Protein AF-A0A7L0SDV9-F1 (afdb_monomer)

Mean predicted aligned error: 21.7 Å

InterPro domains:
  IPR028133 Dynamitin [PF04912] (7-138)
  IPR028133 Dynamitin [PTHR15346] (2-138)

Foldseek 3Di:
DDDDPPDDDDPVRVVVVVVVV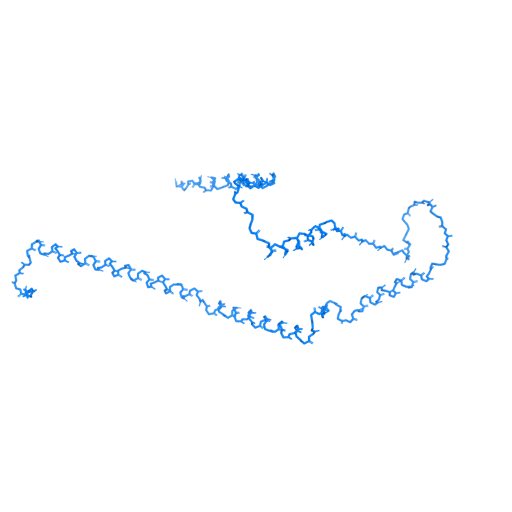VVVVVVVVVVVVVVVVVVVVVVVVPVVVVVVVVVVVVVVVVVVVVCVVCPPPDDQDPVCNPCVVVVVVVVLVVVLVVVDDDDDDDDDDDDDPPVRDDDDDDDDDPVVVVVVVVVVVVVVVPPDDDDDDDDDDDDDPDDDDPVVVVVVVVVVVVVVVVVPPPPDD

Sequence (185 aa):
LGEGVGAKETPQQRYQRLQHEVQELVREVEQIQSTVKEAAAAEELTPMALARQVEGLKQQLVSSHLEKLLGPAAAVDFADPEGALAKRLLQQLEVAKCSKGGPGKSPPKGPAPAADAVTFELYWRPEQEHFAQSAKVSAGGRGAAPAPPRGSRCLTPPSPPPQVAELEKRLAQLEATVRFEPESQ

Secondary structure (DSSP, 8-state):
----TTSPPPHHHHHHHHHHHHHHHHHHHHHHHHHHHHHHHHHSS-HHHHHHHHHHHHHHHHHHHHHHHH-TT----SS-TT-HHHHHHHHHHHHHHHT---------------TT---------HHHHHHHHHHHHHHHTTTS-PPPPP-----PPPPPPHHHHHHHHHHHHHHHHHTT-----

Solvent-accessible surface area (backbone atoms only — not comparable to full-atom values): 12023 Å² total; per-residue (Å²): 142,84,88,67,94,82,62,85,74,50,74,69,58,48,50,55,52,49,52,50,52,52,52,49,50,51,52,50,51,53,51,51,52,50,51,50,53,53,49,52,59,57,56,71,64,34,71,67,58,54,51,51,52,52,52,51,53,50,52,52,52,51,52,54,51,48,40,71,74,60,36,98,79,61,82,81,49,86,90,47,80,81,45,55,65,62,53,49,52,54,50,52,52,51,54,64,54,71,73,66,84,82,90,80,84,87,87,86,90,82,94,68,88,64,92,83,69,88,82,85,85,83,91,80,63,67,68,64,51,52,47,50,52,53,49,53,53,61,58,67,64,73,79,76,77,84,85,79,80,95,73,94,72,90,77,74,80,81,79,72,58,76,70,54,56,54,48,52,53,51,50,54,51,49,54,54,51,68,72,62,65,74,90,71,126

Radius of gyration: 38.19 Å; Cα contacts (8 Å, |Δi|>4): 11; chains: 1; bounding box: 82×57×98 Å

Structure (mmCIF, N/CA/C/O backbone):
data_AF-A0A7L0SDV9-F1
#
_entry.id   AF-A0A7L0SDV9-F1
#
loop_
_atom_site.group_PDB
_atom_site.id
_atom_site.type_symbol
_atom_site.label_atom_id
_atom_site.label_alt_id
_atom_site.label_comp_id
_atom_site.label_asym_id
_atom_site.label_entity_id
_atom_site.label_seq_id
_atom_site.pdbx_PDB_ins_code
_atom_site.Cartn_x
_atom_site.Cartn_y
_atom_site.Cartn_z
_atom_site.occupancy
_atom_site.B_iso_or_equiv
_atom_site.auth_seq_id
_atom_site.auth_comp_id
_atom_site.auth_asym_id
_atom_site.auth_atom_id
_atom_site.pdbx_PDB_model_num
ATOM 1 N N . LEU A 1 1 ? -29.061 -17.353 52.361 1.00 42.66 1 LEU A N 1
ATOM 2 C CA . LEU A 1 1 ? -29.089 -15.995 52.949 1.00 42.66 1 LEU A CA 1
ATOM 3 C C . LEU A 1 1 ? -29.523 -15.037 51.850 1.00 42.66 1 LEU A C 1
ATOM 5 O O . LEU A 1 1 ? -28.734 -14.827 50.943 1.00 42.66 1 LEU A O 1
ATOM 9 N N . GLY A 1 2 ? -30.757 -14.520 51.907 1.00 50.56 2 GLY A N 1
ATOM 10 C CA . GLY A 1 2 ? -31.130 -13.318 51.149 1.00 50.56 2 GLY A CA 1
ATOM 11 C C . GLY A 1 2 ? -32.198 -13.405 50.052 1.00 50.56 2 GLY A C 1
ATOM 12 O O . GLY A 1 2 ? -32.212 -12.509 49.225 1.00 50.56 2 GLY A O 1
ATOM 13 N N . GLU A 1 3 ? -33.109 -14.383 50.035 1.00 53.75 3 GLU A N 1
ATOM 14 C CA . GLU A 1 3 ? -34.372 -14.243 49.282 1.00 53.75 3 GLU A CA 1
ATOM 15 C C . GLU A 1 3 ? -35.486 -13.836 50.249 1.00 53.75 3 GLU A C 1
ATOM 17 O O . GLU A 1 3 ? -35.929 -14.619 51.087 1.00 53.75 3 GLU A O 1
ATOM 22 N N . GLY A 1 4 ? -35.884 -12.566 50.174 1.00 50.22 4 GLY A N 1
ATOM 23 C CA . GLY A 1 4 ? -36.916 -11.952 51.006 1.00 50.22 4 GLY A CA 1
ATOM 24 C C . GLY A 1 4 ? -38.030 -11.354 50.156 1.00 50.22 4 GLY A C 1
ATOM 25 O O . GLY A 1 4 ? -38.246 -10.146 50.181 1.00 50.22 4 GLY A O 1
ATOM 26 N N . VAL A 1 5 ? -38.745 -12.192 49.404 1.00 53.66 5 VAL A N 1
ATOM 27 C CA . VAL A 1 5 ? -40.024 -11.832 48.774 1.00 53.66 5 VAL A CA 1
ATOM 28 C C . VAL A 1 5 ? -41.070 -11.710 49.892 1.00 53.66 5 VAL A C 1
ATOM 30 O O . VAL A 1 5 ? -41.699 -12.693 50.267 1.00 53.66 5 VAL A O 1
ATOM 33 N N . GLY A 1 6 ? -41.219 -10.525 50.498 1.00 56.38 6 GLY A N 1
ATOM 34 C CA . GLY A 1 6 ? -42.317 -10.287 51.451 1.00 56.38 6 GLY A CA 1
ATOM 35 C C . GLY A 1 6 ? -42.192 -9.103 52.413 1.00 56.38 6 GLY A C 1
ATOM 36 O O . GLY A 1 6 ? -43.213 -8.618 52.893 1.00 56.38 6 GLY A O 1
ATOM 37 N N . ALA A 1 7 ? -40.992 -8.581 52.677 1.00 67.12 7 ALA A N 1
ATOM 38 C CA . ALA A 1 7 ? -40.814 -7.376 53.493 1.00 67.12 7 ALA A CA 1
ATOM 39 C C . ALA A 1 7 ? -40.434 -6.200 52.587 1.00 67.12 7 ALA A C 1
ATOM 41 O O . ALA A 1 7 ? -39.492 -6.313 51.805 1.00 67.12 7 ALA A O 1
ATOM 42 N N . LYS A 1 8 ? -41.157 -5.072 52.670 1.00 78.94 8 LYS A N 1
ATOM 43 C CA . LYS A 1 8 ? -40.742 -3.829 51.997 1.00 78.94 8 LYS A CA 1
ATOM 44 C C . LYS A 1 8 ? -39.289 -3.542 52.388 1.00 78.94 8 LYS A C 1
ATOM 46 O O . LYS A 1 8 ? -39.000 -3.454 53.580 1.00 78.94 8 LYS A O 1
ATOM 51 N N . GLU A 1 9 ? -38.405 -3.429 51.393 1.00 82.81 9 GLU A N 1
ATOM 52 C CA . GLU A 1 9 ? -36.986 -3.125 51.609 1.00 82.81 9 GLU A CA 1
ATOM 53 C C . GLU A 1 9 ? -36.838 -1.944 52.572 1.00 82.81 9 GLU A C 1
ATOM 55 O O . GLU A 1 9 ? -37.507 -0.914 52.423 1.00 82.81 9 GLU A O 1
ATOM 60 N N . THR A 1 10 ? -35.937 -2.074 53.547 1.00 92.94 10 THR A N 1
ATOM 61 C CA . THR A 1 10 ? -35.553 -0.921 54.363 1.00 92.94 10 THR A CA 1
ATOM 62 C C . THR A 1 10 ? -34.860 0.124 53.474 1.00 92.94 10 THR A C 1
ATOM 64 O O . THR A 1 10 ? -34.206 -0.247 52.493 1.00 92.94 10 THR A O 1
ATOM 67 N N . PRO A 1 11 ? -34.944 1.429 53.795 1.00 93.62 11 PRO A N 1
ATOM 68 C CA . PRO A 1 11 ? -34.289 2.470 52.999 1.00 93.62 11 PRO A CA 1
ATOM 69 C C . PRO A 1 11 ? -32.784 2.229 52.795 1.00 93.62 11 PRO A C 1
ATOM 71 O O . PRO A 1 11 ? -32.266 2.449 51.703 1.00 93.62 11 PRO A O 1
ATOM 74 N N . GLN A 1 12 ? -32.101 1.705 53.818 1.00 94.19 12 GLN A N 1
ATOM 75 C CA . GLN A 1 12 ? -30.672 1.385 53.768 1.00 94.19 12 GLN A CA 1
ATOM 76 C C . GLN A 1 12 ? -30.361 0.230 52.808 1.00 94.19 12 GLN A C 1
ATOM 78 O O . GLN A 1 12 ? -29.394 0.285 52.052 1.00 94.19 12 GLN A O 1
ATOM 83 N N . GLN A 1 13 ? -31.191 -0.812 52.817 1.00 96.00 13 GLN A N 1
ATOM 84 C CA . GLN A 1 13 ? -31.018 -1.978 51.953 1.00 96.00 13 GLN A CA 1
ATOM 85 C C . GLN A 1 13 ? -31.286 -1.623 50.485 1.00 96.00 13 GLN A C 1
ATOM 87 O O . GLN A 1 13 ? -30.529 -2.019 49.601 1.00 96.00 13 GLN A O 1
ATOM 92 N N . ARG A 1 14 ? -32.289 -0.770 50.238 1.00 95.50 14 ARG A N 1
ATOM 93 C CA . ARG A 1 14 ? -32.568 -0.211 48.911 1.00 95.50 14 ARG A CA 1
ATOM 94 C C . AR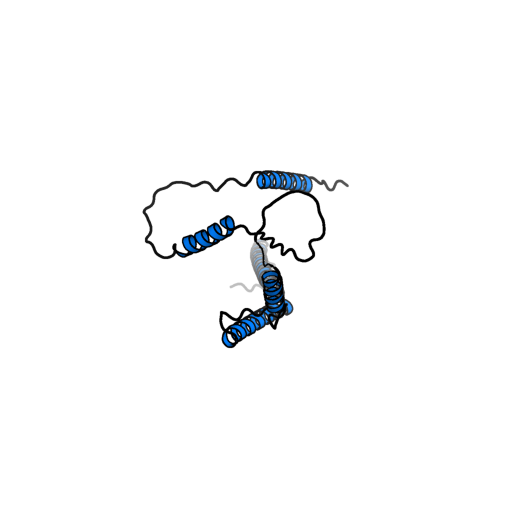G A 1 14 ? -31.398 0.618 48.379 1.00 95.50 14 ARG A C 1
ATOM 96 O O . ARG A 1 14 ? -31.075 0.507 47.202 1.00 95.50 14 ARG A O 1
ATOM 103 N N . TYR A 1 15 ? -30.758 1.427 49.228 1.00 96.19 15 TYR A N 1
ATOM 104 C CA . TYR A 1 15 ? -29.581 2.212 48.840 1.00 96.19 15 TYR A CA 1
ATOM 105 C C . TYR A 1 15 ? -28.417 1.320 48.393 1.00 96.19 15 TYR A C 1
ATOM 107 O O . TYR A 1 15 ? -27.844 1.565 47.336 1.00 96.19 15 TYR A O 1
ATOM 115 N N . GLN A 1 16 ? -28.105 0.264 49.151 1.00 97.50 16 GLN A N 1
ATOM 116 C CA . GLN A 1 16 ? -27.037 -0.676 48.791 1.00 97.50 16 GLN A CA 1
ATOM 117 C C . GLN A 1 16 ? -27.328 -1.381 47.462 1.00 97.50 16 GLN A C 1
ATOM 119 O O . GLN A 1 16 ? -26.463 -1.413 46.590 1.00 97.50 16 GLN A O 1
ATOM 124 N N . ARG A 1 17 ? -28.558 -1.880 47.265 1.00 96.75 17 ARG A N 1
ATOM 125 C CA . ARG A 1 17 ? -28.960 -2.499 45.994 1.00 96.75 17 ARG A CA 1
ATOM 126 C C . ARG A 1 17 ? -28.819 -1.525 44.822 1.00 96.75 17 ARG A C 1
ATOM 128 O O . ARG A 1 17 ? -28.163 -1.860 43.844 1.00 96.75 17 ARG A O 1
ATOM 135 N N . LEU A 1 18 ? -29.364 -0.311 44.942 1.00 97.25 18 LEU A N 1
ATOM 136 C CA . LEU A 1 18 ? -29.249 0.704 43.889 1.00 97.25 18 LEU A CA 1
ATOM 137 C C . LEU A 1 18 ? -27.792 1.092 43.616 1.00 97.25 18 LEU A C 1
ATOM 139 O O . LEU A 1 18 ? -27.438 1.328 42.470 1.00 97.25 18 LEU A O 1
ATOM 143 N N . GLN A 1 19 ? -26.939 1.167 44.639 1.00 98.00 19 GLN A N 1
ATOM 144 C CA . GLN A 1 19 ? -25.518 1.460 44.451 1.00 98.00 19 GLN A CA 1
ATOM 145 C C . GLN A 1 19 ? -24.840 0.387 43.593 1.00 98.00 19 GLN A C 1
ATOM 147 O O . GLN A 1 19 ? -24.071 0.723 42.691 1.00 98.00 19 GLN A O 1
ATOM 152 N N . HIS A 1 20 ? -25.122 -0.887 43.871 1.00 97.50 20 HIS A N 1
ATOM 153 C CA . HIS A 1 20 ? -24.611 -1.995 43.074 1.00 97.50 20 HIS A CA 1
ATOM 154 C C . HIS A 1 20 ? -25.162 -1.955 41.648 1.00 97.50 20 HIS A C 1
ATOM 156 O O . HIS A 1 20 ? -24.367 -1.977 40.717 1.00 97.50 20 HIS A O 1
ATOM 162 N N . GLU A 1 21 ? -26.474 -1.780 41.476 1.00 97.44 21 GLU A N 1
ATOM 163 C CA . GLU A 1 21 ? -27.112 -1.668 40.156 1.00 97.44 21 GLU A CA 1
ATOM 164 C C . GLU A 1 21 ? -26.536 -0.507 39.336 1.00 97.44 21 GLU A C 1
ATOM 166 O O . GLU A 1 21 ? -26.238 -0.667 38.159 1.00 97.44 21 GLU A O 1
ATOM 171 N N . VAL A 1 22 ? -26.309 0.658 39.952 1.00 98.00 22 VAL A N 1
ATOM 172 C CA . VAL A 1 22 ? -25.688 1.807 39.277 1.00 98.00 22 VAL A CA 1
ATOM 173 C C . VAL A 1 22 ? -24.245 1.499 38.882 1.00 98.00 22 VAL A C 1
ATOM 175 O O . VAL A 1 22 ? -23.833 1.857 37.784 1.00 98.00 22 VAL A O 1
ATOM 178 N N . GLN A 1 23 ? -23.465 0.831 39.736 1.00 98.06 23 GLN A N 1
ATOM 179 C CA . GLN A 1 23 ? -22.099 0.439 39.378 1.00 98.06 23 GLN A CA 1
ATOM 180 C C . GLN A 1 23 ? -22.057 -0.606 38.264 1.00 98.06 23 GLN A C 1
ATOM 182 O O . GLN A 1 23 ? -21.171 -0.539 37.414 1.00 98.06 23 GLN A O 1
ATOM 187 N N . GLU A 1 24 ? -22.972 -1.573 38.271 1.00 98.06 24 GLU A N 1
ATOM 188 C CA . GLU A 1 24 ? -23.088 -2.555 37.193 1.00 98.06 24 GLU A CA 1
ATOM 189 C C . GLU A 1 24 ? -23.485 -1.874 35.892 1.00 98.06 24 GLU A C 1
ATOM 191 O O . GLU A 1 24 ? -22.800 -2.053 34.892 1.00 98.06 24 GLU A O 1
ATOM 196 N N . LEU A 1 25 ? -24.470 -0.978 35.936 1.00 97.81 25 LEU A N 1
ATOM 197 C CA . LEU A 1 25 ? -24.878 -0.202 34.773 1.00 97.81 25 LEU A CA 1
ATOM 198 C C . LEU A 1 25 ? -23.732 0.655 34.216 1.00 97.81 25 LEU A C 1
ATOM 200 O O . LEU A 1 25 ? -23.556 0.725 33.004 1.00 97.81 25 LEU A O 1
ATOM 204 N N . VAL A 1 26 ? -22.923 1.286 35.075 1.00 98.12 26 VAL A N 1
ATOM 205 C CA . VAL A 1 26 ? -21.732 2.037 34.639 1.00 98.12 26 VAL A CA 1
ATOM 206 C C . VAL A 1 26 ? -20.748 1.119 33.913 1.00 98.12 26 VAL A C 1
ATOM 208 O O . VAL A 1 26 ? -20.311 1.457 32.814 1.00 98.12 26 VAL A O 1
ATOM 211 N N . ARG A 1 27 ? -20.446 -0.059 34.475 1.00 98.31 27 ARG A N 1
ATOM 212 C CA . ARG A 1 27 ? -19.549 -1.037 33.836 1.00 98.31 27 ARG A CA 1
ATOM 213 C C . ARG A 1 27 ? -20.105 -1.550 32.509 1.00 98.31 27 ARG A C 1
ATOM 215 O O . ARG A 1 27 ? -19.362 -1.653 31.538 1.00 98.31 27 ARG A O 1
ATOM 222 N N . GLU A 1 28 ? -21.399 -1.848 32.449 1.00 97.81 28 GLU A N 1
ATOM 223 C CA . GLU A 1 28 ? -22.065 -2.301 31.226 1.00 97.81 2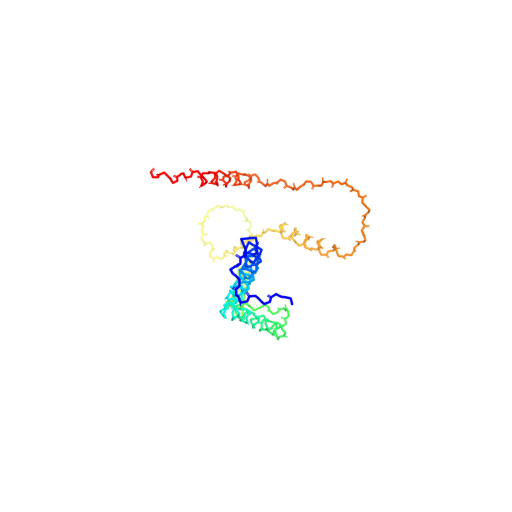8 GLU A CA 1
ATOM 224 C C . GLU A 1 28 ? -22.022 -1.226 30.138 1.00 97.81 28 GLU A C 1
ATOM 226 O O . GLU A 1 28 ? -21.706 -1.523 28.989 1.00 97.81 28 GLU A O 1
ATOM 231 N N . VAL A 1 29 ? -22.261 0.039 30.489 1.00 97.75 29 VAL A N 1
ATOM 232 C CA . VAL A 1 29 ? -22.16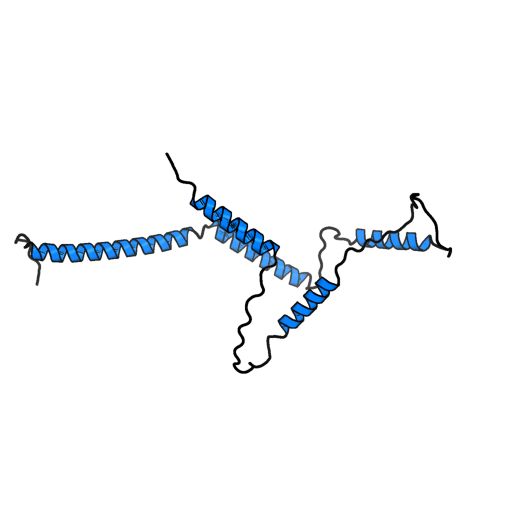1 1.157 29.543 1.00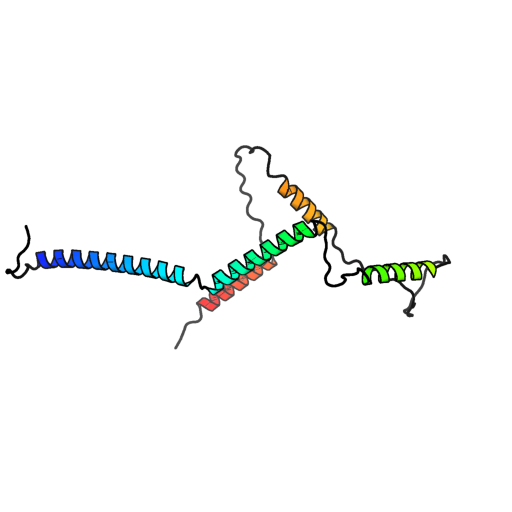 97.75 29 VAL A CA 1
ATOM 233 C C . VAL A 1 29 ? -20.728 1.333 29.040 1.00 97.75 29 VAL A C 1
ATOM 235 O O . VAL A 1 29 ? -20.532 1.535 27.842 1.00 97.75 29 VAL A O 1
ATOM 238 N N . GLU A 1 30 ? -19.721 1.233 29.908 1.00 97.69 30 GLU A N 1
ATOM 239 C CA . GLU A 1 30 ? -18.309 1.278 29.504 1.00 97.69 30 GLU A CA 1
ATOM 240 C C . GLU A 1 30 ? -17.955 0.135 28.542 1.00 97.69 30 GLU A C 1
ATOM 242 O O . GLU A 1 30 ? -17.300 0.364 27.522 1.00 97.69 30 GLU A O 1
ATOM 247 N N . GLN A 1 31 ? -18.443 -1.075 28.818 1.00 97.44 31 GLN A N 1
ATOM 248 C CA . GLN A 1 31 ? -18.243 -2.248 27.968 1.00 97.44 31 GLN A CA 1
ATOM 249 C C . GLN A 1 31 ? -18.965 -2.128 26.618 1.00 97.44 31 GLN A C 1
ATOM 251 O O . GLN A 1 31 ? -18.426 -2.508 25.575 1.00 97.44 31 GLN A O 1
ATOM 256 N N . ILE A 1 32 ? -20.175 -1.569 26.600 1.00 96.00 32 ILE A N 1
ATOM 257 C CA . ILE A 1 32 ? -20.889 -1.269 25.356 1.00 96.00 32 ILE A CA 1
ATOM 258 C C . ILE A 1 32 ? -20.110 -0.215 24.562 1.00 96.00 32 ILE A C 1
ATOM 260 O O . ILE A 1 32 ? -19.906 -0.383 23.361 1.00 96.00 32 ILE A O 1
ATOM 264 N N . GLN A 1 33 ? -19.607 0.840 25.212 1.00 95.50 33 GLN A N 1
ATOM 265 C CA . GLN A 1 3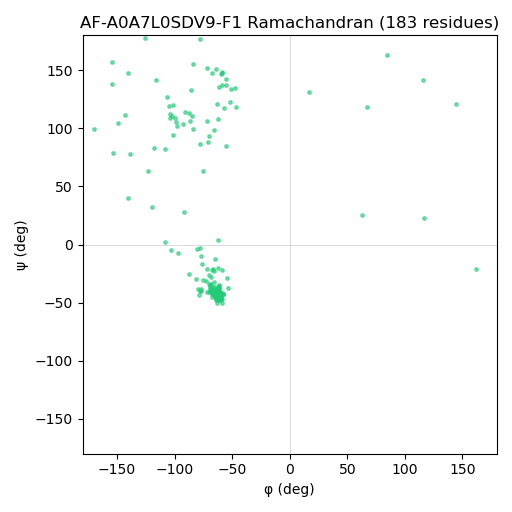3 ? -18.800 1.863 24.546 1.00 95.50 33 GLN A CA 1
ATOM 266 C C . GLN A 1 33 ? -17.503 1.306 23.950 1.00 95.50 33 GLN A C 1
ATOM 268 O O . GLN A 1 33 ? -17.139 1.711 22.845 1.00 95.50 33 GLN A O 1
ATOM 273 N N . SER A 1 34 ? -16.790 0.408 24.640 1.00 93.56 34 SER A N 1
ATOM 274 C CA . SER A 1 34 ? -15.583 -0.217 24.082 1.00 93.56 34 SER A CA 1
ATOM 275 C C . SER A 1 34 ? -15.916 -1.094 22.877 1.00 93.56 34 SER A C 1
ATOM 277 O O . SER A 1 34 ? -15.275 -0.960 21.839 1.00 93.56 34 SER A O 1
ATOM 279 N N . THR A 1 35 ? -16.976 -1.899 22.969 1.00 92.44 35 THR A N 1
ATOM 280 C CA . THR A 1 35 ? -17.439 -2.760 21.870 1.00 92.44 35 THR A CA 1
ATOM 281 C C . THR A 1 35 ? -17.842 -1.937 20.643 1.00 92.44 35 THR A C 1
ATOM 283 O O . THR A 1 35 ? -17.493 -2.285 19.520 1.00 92.44 35 THR A O 1
ATOM 286 N N . VAL A 1 36 ? -18.530 -0.807 20.841 1.00 89.81 36 VAL A N 1
ATOM 287 C CA . VAL A 1 36 ? -18.895 0.113 19.751 1.00 89.81 36 VAL A CA 1
ATOM 288 C C . VAL A 1 36 ? -17.658 0.766 19.133 1.00 89.81 36 VAL A C 1
ATOM 290 O O . VAL A 1 36 ? -17.589 0.880 17.914 1.00 89.81 36 VAL A O 1
ATOM 293 N N . LYS A 1 37 ? -16.663 1.168 19.935 1.00 89.44 37 LYS A N 1
ATOM 294 C CA . LYS A 1 37 ? -15.395 1.718 19.419 1.00 89.44 37 LYS A CA 1
ATOM 295 C C . LYS A 1 37 ? -14.627 0.694 18.581 1.00 89.44 37 LYS A C 1
ATOM 297 O O . LYS A 1 37 ? -14.116 1.046 17.523 1.00 89.44 37 LYS A O 1
ATOM 302 N N . GLU A 1 38 ? -14.570 -0.560 19.023 1.00 83.50 38 GLU A N 1
ATOM 303 C CA . GLU A 1 38 ? -13.948 -1.648 18.260 1.00 83.50 38 GLU A CA 1
ATOM 304 C C . GLU A 1 38 ? -14.724 -1.968 16.976 1.00 83.50 38 GLU A C 1
ATOM 306 O O . GLU A 1 38 ? -14.119 -2.134 15.919 1.00 83.50 38 GLU A O 1
ATOM 311 N N . ALA A 1 39 ? -16.059 -1.991 17.035 1.00 77.44 39 ALA A N 1
ATOM 312 C CA . ALA A 1 39 ? -16.904 -2.200 15.862 1.00 77.44 39 ALA A CA 1
ATOM 313 C C . ALA A 1 39 ? -16.777 -1.055 14.843 1.00 77.44 39 ALA A C 1
ATOM 315 O O . ALA A 1 39 ? -16.678 -1.324 13.650 1.00 77.44 39 ALA A O 1
ATOM 316 N N . ALA A 1 40 ? -16.699 0.199 15.297 1.00 71.06 40 ALA A N 1
ATOM 317 C CA . ALA A 1 40 ? -16.451 1.354 14.436 1.00 71.06 40 ALA A CA 1
ATOM 318 C C . ALA A 1 40 ? -15.067 1.276 13.768 1.00 71.06 40 ALA A C 1
ATOM 320 O O . ALA A 1 40 ? -14.945 1.517 12.571 1.00 71.06 40 ALA A O 1
ATOM 321 N N . ALA A 1 41 ? -14.030 0.855 14.500 1.00 68.62 41 ALA A N 1
ATOM 322 C CA . ALA A 1 41 ? -12.700 0.628 13.928 1.00 68.62 41 ALA A CA 1
ATOM 323 C C . ALA A 1 41 ? -12.677 -0.539 12.917 1.00 68.62 41 ALA A C 1
ATOM 325 O O . ALA A 1 41 ? -11.931 -0.506 11.939 1.00 68.62 41 ALA A O 1
ATOM 326 N N . ALA A 1 42 ? -13.504 -1.567 13.123 1.00 62.28 42 ALA A N 1
ATOM 327 C CA . ALA A 1 42 ? -13.686 -2.652 12.161 1.00 62.28 42 ALA A CA 1
ATOM 328 C C . ALA A 1 42 ? -14.491 -2.212 10.921 1.00 62.28 42 ALA A C 1
ATOM 330 O O . ALA A 1 42 ? -14.232 -2.702 9.824 1.00 62.28 42 ALA A O 1
ATOM 331 N N . GLU A 1 43 ? -15.427 -1.270 11.069 1.00 57.38 43 GLU A N 1
ATOM 332 C CA . GLU A 1 43 ? -16.187 -0.658 9.970 1.00 57.38 43 GLU A CA 1
ATOM 333 C C . GLU A 1 43 ? -15.308 0.260 9.096 1.00 57.38 43 GLU A C 1
ATOM 335 O O . GLU A 1 43 ? -15.457 0.288 7.869 1.00 57.38 43 GLU A O 1
ATOM 340 N N . GLU A 1 44 ? -14.320 0.941 9.693 1.00 60.12 44 GLU A N 1
ATOM 341 C CA . GLU A 1 44 ? -13.315 1.733 8.964 1.00 60.12 44 GLU A CA 1
ATOM 342 C C . GLU A 1 44 ? -12.448 0.893 8.011 1.00 60.12 44 GLU A C 1
ATOM 344 O O . GLU A 1 44 ? -11.914 1.419 7.028 1.00 60.12 44 GLU A O 1
ATOM 349 N N . LEU A 1 45 ? -12.364 -0.428 8.211 1.00 63.41 45 LEU A N 1
ATOM 350 C CA . LEU A 1 45 ? -11.843 -1.355 7.204 1.00 63.41 45 LEU A CA 1
ATOM 351 C C . LEU A 1 45 ? -12.887 -1.576 6.105 1.00 63.41 45 LEU A C 1
ATOM 353 O O . LEU A 1 45 ? -13.378 -2.678 5.861 1.00 63.41 45 LEU A O 1
ATOM 357 N N . THR A 1 46 ? -13.205 -0.493 5.398 1.00 81.88 46 THR A N 1
ATOM 358 C CA . THR A 1 46 ? -14.115 -0.509 4.260 1.00 81.88 46 THR A CA 1
ATOM 359 C C . THR A 1 46 ? -13.616 -1.533 3.230 1.00 81.88 46 THR A C 1
ATOM 361 O O . THR A 1 46 ? -12.424 -1.533 2.899 1.00 81.88 46 THR A O 1
ATOM 364 N N . PRO A 1 47 ? -14.491 -2.358 2.623 1.00 82.25 47 PRO A N 1
ATOM 365 C CA . PRO A 1 47 ? -14.094 -3.342 1.608 1.00 82.25 47 PRO A CA 1
ATOM 366 C C . PRO A 1 47 ? -13.307 -2.723 0.440 1.00 82.25 47 PRO A C 1
ATOM 368 O O . PRO A 1 47 ? -12.426 -3.356 -0.136 1.00 82.25 47 PRO A O 1
ATOM 371 N N . MET A 1 48 ? -13.557 -1.446 0.135 1.00 88.38 48 MET A N 1
ATOM 372 C CA . MET A 1 48 ? -12.803 -0.674 -0.853 1.00 88.38 48 MET A CA 1
ATOM 373 C C . MET A 1 48 ? -11.342 -0.408 -0.432 1.00 88.38 48 MET A C 1
ATOM 375 O O . MET A 1 48 ? -10.451 -0.414 -1.278 1.00 88.38 48 MET A O 1
ATOM 379 N N . ALA A 1 49 ? -11.064 -0.172 0.855 1.00 88.19 49 ALA A N 1
ATOM 380 C CA . ALA A 1 49 ? -9.700 0.021 1.355 1.00 88.19 49 ALA A CA 1
ATOM 381 C C . ALA A 1 49 ? -8.889 -1.277 1.249 1.00 88.19 49 ALA A C 1
ATOM 383 O O . ALA A 1 49 ? -7.743 -1.251 0.800 1.00 88.19 49 ALA A O 1
ATOM 384 N N . LEU A 1 50 ? -9.511 -2.415 1.569 1.00 91.44 50 LEU A N 1
ATOM 385 C CA . LEU A 1 50 ? -8.902 -3.731 1.386 1.00 91.44 50 LEU A CA 1
ATOM 386 C C . LEU A 1 50 ? -8.654 -4.035 -0.100 1.00 91.44 50 LEU A C 1
ATOM 388 O O . LEU A 1 50 ? -7.565 -4.475 -0.460 1.00 91.44 50 LEU A O 1
ATOM 392 N N . ALA A 1 51 ? -9.616 -3.733 -0.979 1.00 93.88 51 ALA A N 1
ATOM 393 C CA . ALA A 1 51 ? -9.449 -3.897 -2.423 1.00 93.88 51 ALA A CA 1
ATOM 394 C C . ALA A 1 51 ? -8.259 -3.084 -2.967 1.00 93.88 51 ALA A C 1
ATOM 396 O O . ALA A 1 51 ? -7.453 -3.618 -3.728 1.00 93.88 51 ALA A O 1
ATOM 397 N N . ARG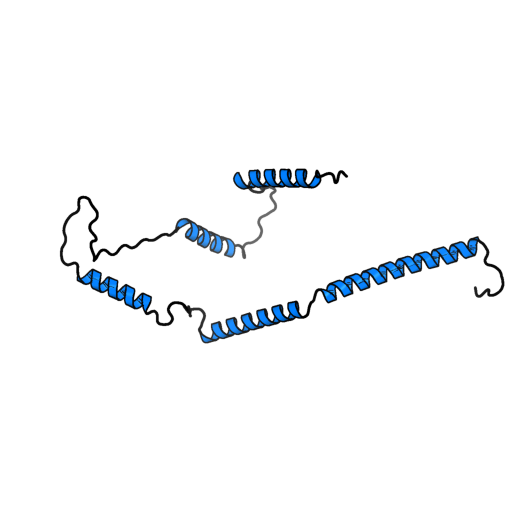 A 1 52 ? -8.088 -1.832 -2.517 1.00 95.00 52 ARG A N 1
ATOM 398 C CA . ARG A 1 52 ? -6.930 -0.994 -2.880 1.00 95.00 52 ARG A CA 1
ATOM 399 C C . ARG A 1 52 ? -5.605 -1.572 -2.386 1.00 95.00 52 ARG A C 1
ATOM 401 O O . ARG A 1 52 ? -4.620 -1.532 -3.118 1.00 95.00 52 ARG A O 1
ATOM 408 N N . GLN A 1 53 ? -5.568 -2.131 -1.175 1.00 95.25 53 GLN A N 1
ATOM 409 C CA . GLN A 1 53 ? -4.368 -2.803 -0.660 1.00 95.25 53 GLN A CA 1
ATOM 410 C C . GLN A 1 53 ? -4.006 -4.024 -1.513 1.00 95.25 53 GLN A C 1
ATOM 412 O O . GLN A 1 53 ? -2.852 -4.183 -1.908 1.00 95.25 53 GLN A O 1
ATOM 417 N N . VAL A 1 54 ? -4.995 -4.854 -1.854 1.00 97.12 54 VAL A N 1
ATOM 418 C CA . VAL A 1 54 ? -4.800 -6.034 -2.710 1.00 97.12 54 VAL A CA 1
ATOM 419 C C . VAL A 1 54 ? -4.337 -5.632 -4.111 1.00 97.12 54 VAL A C 1
ATOM 421 O O . VAL A 1 54 ? -3.435 -6.261 -4.664 1.00 97.12 54 VAL A O 1
ATOM 424 N N . GLU A 1 55 ? -4.896 -4.567 -4.683 1.00 96.81 55 GLU A N 1
ATOM 425 C CA . GLU A 1 55 ? -4.464 -4.040 -5.978 1.00 96.81 55 GLU A CA 1
ATOM 426 C C . GLU A 1 55 ? -3.017 -3.526 -5.941 1.00 96.81 55 GLU A C 1
ATOM 428 O O . GLU A 1 55 ? -2.229 -3.847 -6.834 1.00 96.81 55 GLU A O 1
ATOM 433 N N . GLY A 1 56 ? -2.633 -2.822 -4.872 1.00 96.88 56 GLY A N 1
ATOM 434 C CA . GLY A 1 56 ? -1.252 -2.397 -4.643 1.00 96.88 56 GLY A CA 1
ATOM 435 C C . GLY A 1 56 ? -0.280 -3.577 -4.558 1.00 96.88 56 GLY A C 1
ATOM 436 O O . GLY A 1 56 ? 0.749 -3.584 -5.236 1.00 96.88 56 GLY A O 1
ATOM 437 N N . LEU A 1 57 ? -0.635 -4.619 -3.800 1.00 97.50 57 LEU A N 1
ATOM 438 C CA . LEU A 1 57 ? 0.166 -5.843 -3.693 1.00 97.50 57 LEU A CA 1
ATOM 439 C C . LEU A 1 57 ? 0.270 -6.577 -5.039 1.00 97.50 57 LEU A C 1
ATOM 441 O O . LEU A 1 57 ? 1.348 -7.051 -5.403 1.00 97.50 57 LEU A O 1
ATOM 445 N N . LYS A 1 58 ? -0.817 -6.625 -5.821 1.00 97.50 58 LYS A N 1
ATOM 446 C CA . LYS A 1 58 ? -0.803 -7.178 -7.184 1.00 97.50 58 LYS A CA 1
ATOM 447 C C . LYS A 1 58 ? 0.194 -6.426 -8.061 1.00 97.50 58 LYS A C 1
ATOM 449 O O . LYS A 1 58 ? 0.992 -7.056 -8.751 1.00 97.50 58 LYS A O 1
ATOM 454 N N . GLN A 1 59 ? 0.168 -5.094 -8.021 1.00 97.81 59 GLN A N 1
ATOM 455 C CA . GLN A 1 59 ? 1.083 -4.271 -8.804 1.00 97.81 59 GLN A CA 1
ATOM 456 C C . GLN A 1 59 ? 2.542 -4.520 -8.405 1.00 97.81 59 GLN A C 1
ATOM 458 O O . GLN A 1 59 ? 3.386 -4.678 -9.282 1.00 97.81 59 GLN A O 1
ATOM 463 N N . GLN A 1 60 ? 2.841 -4.628 -7.107 1.00 96.62 60 GLN A N 1
ATOM 464 C CA . GLN A 1 60 ? 4.190 -4.947 -6.627 1.00 96.62 60 GLN A CA 1
ATOM 465 C C . GLN A 1 60 ? 4.675 -6.320 -7.104 1.00 96.62 60 GLN A C 1
ATOM 467 O O . GLN A 1 60 ? 5.816 -6.450 -7.549 1.00 96.62 60 GLN A O 1
ATOM 472 N N . LEU A 1 61 ? 3.811 -7.337 -7.054 1.00 97.06 61 LEU A N 1
ATOM 473 C CA . LEU A 1 61 ? 4.139 -8.677 -7.537 1.00 97.06 61 LEU A CA 1
ATOM 474 C C . LEU A 1 61 ? 4.443 -8.674 -9.038 1.00 97.06 61 LEU A C 1
ATOM 476 O O . LEU A 1 61 ? 5.441 -9.257 -9.464 1.00 97.06 61 LEU A O 1
ATOM 480 N N . VAL A 1 62 ? 3.608 -7.996 -9.830 1.00 96.06 62 VAL A N 1
ATOM 481 C CA . VAL A 1 62 ? 3.812 -7.853 -11.276 1.00 96.06 62 VAL A CA 1
ATOM 482 C C . VAL A 1 62 ? 5.123 -7.127 -11.557 1.00 96.06 62 VAL A C 1
ATOM 484 O O . VAL A 1 62 ? 5.924 -7.629 -12.339 1.00 96.06 62 VAL A O 1
ATOM 487 N N . SER A 1 63 ? 5.395 -6.011 -10.880 1.00 90.94 63 SER A N 1
ATOM 488 C CA . SER A 1 63 ? 6.648 -5.268 -11.047 1.00 90.94 63 SER A CA 1
ATOM 489 C C . SER A 1 63 ? 7.875 -6.118 -10.701 1.00 90.94 63 SER A C 1
ATOM 491 O O . SER A 1 63 ? 8.826 -6.152 -11.475 1.00 90.94 63 SER A O 1
ATOM 493 N N . SER A 1 64 ? 7.840 -6.874 -9.599 1.00 92.69 64 SER A N 1
ATOM 494 C CA . SER A 1 64 ? 8.938 -7.778 -9.224 1.00 92.69 64 SER A CA 1
ATOM 495 C C . SER A 1 64 ? 9.126 -8.916 -10.230 1.00 92.69 64 SER A C 1
ATOM 497 O O . SER A 1 64 ? 10.250 -9.332 -10.512 1.00 92.69 64 SER A O 1
ATOM 499 N N . HIS A 1 65 ? 8.036 -9.439 -10.793 1.00 94.75 65 HIS A N 1
ATOM 500 C CA . HIS A 1 65 ? 8.124 -10.451 -11.836 1.00 94.75 65 HIS A CA 1
ATOM 501 C C . HIS A 1 65 ? 8.717 -9.881 -13.130 1.00 94.75 65 HIS A C 1
ATOM 503 O O . HIS A 1 65 ? 9.591 -10.511 -13.722 1.00 94.75 65 HIS A O 1
ATOM 509 N N . LEU A 1 66 ? 8.309 -8.672 -13.528 1.00 90.62 66 LEU A N 1
ATOM 510 C CA . LEU A 1 66 ? 8.877 -7.968 -14.676 1.00 90.62 66 LEU A CA 1
ATOM 511 C C . LEU A 1 66 ? 10.369 -7.685 -14.484 1.00 90.62 66 LEU A C 1
ATOM 513 O O . LEU A 1 66 ? 11.138 -7.908 -15.410 1.00 90.62 66 LEU A O 1
ATOM 517 N N . GLU A 1 67 ? 10.804 -7.295 -13.286 1.00 90.31 67 GLU A N 1
ATOM 518 C CA . GLU A 1 67 ? 12.226 -7.108 -12.972 1.00 90.31 67 GLU A CA 1
ATOM 519 C C . GLU A 1 67 ? 13.028 -8.412 -13.117 1.00 90.31 67 GLU A C 1
ATOM 521 O O . GLU A 1 67 ? 14.146 -8.398 -13.624 1.00 90.31 67 GLU A O 1
ATOM 526 N N . LYS A 1 68 ? 12.456 -9.567 -12.749 1.00 89.38 68 LYS A N 1
ATOM 527 C CA . LYS A 1 68 ? 13.100 -10.878 -12.958 1.00 89.38 68 LYS A CA 1
ATOM 528 C C . LYS A 1 68 ? 13.191 -11.274 -14.433 1.00 89.38 68 LYS A C 1
ATOM 530 O O . LYS A 1 68 ? 14.147 -11.945 -14.808 1.00 89.38 68 LYS A O 1
ATOM 535 N N . LEU A 1 69 ? 12.199 -10.906 -15.247 1.00 90.50 69 LEU A N 1
ATOM 536 C CA . LEU A 1 69 ? 12.165 -11.221 -16.680 1.00 90.50 69 LEU A CA 1
ATOM 537 C C . LEU A 1 69 ? 13.060 -10.291 -17.506 1.00 90.50 69 LEU A C 1
ATOM 539 O O . LEU A 1 69 ? 13.758 -10.748 -18.406 1.00 90.50 69 LEU A O 1
ATOM 543 N N . LEU A 1 70 ? 13.014 -8.993 -17.213 1.00 87.94 70 LEU A N 1
ATOM 544 C CA . LEU A 1 70 ? 13.728 -7.950 -17.948 1.00 87.94 70 LEU A CA 1
ATOM 545 C C . LEU A 1 70 ? 15.152 -7.736 -17.403 1.00 87.94 70 LEU A C 1
ATOM 547 O O . LEU A 1 70 ? 16.048 -7.325 -18.135 1.00 87.94 70 LEU A O 1
ATOM 551 N N . GLY A 1 71 ? 15.377 -8.064 -16.132 1.00 83.44 71 GLY A N 1
ATOM 552 C CA . GLY A 1 71 ? 16.633 -7.863 -15.421 1.00 83.44 71 GLY A CA 1
ATOM 553 C C . GLY A 1 71 ? 16.779 -6.449 -14.830 1.00 83.44 71 GLY A C 1
ATOM 554 O O . GLY A 1 71 ? 16.104 -5.515 -15.266 1.00 83.44 71 GLY A O 1
ATOM 555 N N . PRO A 1 72 ? 17.706 -6.244 -13.870 1.00 75.00 72 PRO A N 1
ATOM 556 C CA . PRO A 1 72 ? 17.848 -4.981 -13.125 1.00 75.00 72 PRO A CA 1
ATOM 557 C C . PRO A 1 72 ? 18.275 -3.764 -13.962 1.00 75.00 72 PRO A C 1
ATOM 559 O O . PRO A 1 72 ? 18.243 -2.638 -13.476 1.00 75.00 72 PRO A O 1
ATOM 562 N N . ALA A 1 73 ? 18.729 -3.984 -15.199 1.00 66.94 73 ALA A N 1
ATOM 563 C CA . ALA A 1 73 ? 19.265 -2.951 -16.087 1.00 66.94 73 ALA A CA 1
ATOM 564 C C . ALA A 1 73 ? 18.337 -2.610 -17.266 1.00 66.94 73 ALA A C 1
ATOM 566 O O . ALA A 1 73 ? 18.699 -1.790 -18.110 1.00 66.94 73 ALA A O 1
ATOM 567 N N . ALA A 1 74 ? 17.157 -3.229 -17.355 1.00 69.44 74 ALA A N 1
ATOM 568 C CA . ALA A 1 74 ? 16.210 -2.952 -18.426 1.00 69.44 74 ALA A CA 1
ATOM 569 C C . ALA A 1 74 ? 15.457 -1.642 -18.165 1.00 69.44 74 ALA A C 1
ATOM 571 O O . ALA A 1 74 ? 14.368 -1.620 -17.594 1.00 69.44 74 ALA A O 1
ATOM 572 N N . ALA A 1 75 ? 16.050 -0.530 -18.594 1.00 74.50 75 ALA A N 1
ATOM 573 C CA . ALA A 1 75 ? 15.347 0.739 -18.698 1.00 74.50 75 ALA A CA 1
ATOM 574 C C . ALA A 1 75 ? 14.361 0.664 -19.876 1.00 74.50 75 ALA A C 1
ATOM 576 O O . ALA A 1 75 ? 14.769 0.676 -21.036 1.00 74.50 75 ALA A O 1
ATOM 577 N N . VAL A 1 76 ? 13.065 0.550 -19.576 1.00 78.31 76 VAL A N 1
ATOM 578 C CA . VAL A 1 76 ? 11.995 0.602 -20.580 1.00 78.31 76 VAL A CA 1
ATOM 579 C C . VAL A 1 76 ? 11.517 2.046 -20.685 1.00 78.31 76 VAL A C 1
ATOM 581 O O . VAL A 1 76 ? 10.810 2.532 -19.802 1.00 78.31 76 VAL A O 1
ATOM 584 N N . ASP A 1 77 ? 11.923 2.739 -21.748 1.00 78.56 77 ASP A N 1
ATOM 585 C CA . ASP A 1 77 ? 11.382 4.054 -22.085 1.00 78.56 77 ASP A CA 1
ATOM 586 C C . ASP A 1 77 ? 10.127 3.886 -22.950 1.00 78.56 77 ASP A C 1
ATOM 588 O O . ASP A 1 77 ? 10.183 3.407 -24.082 1.00 78.56 77 ASP A O 1
ATOM 592 N N . PHE A 1 78 ? 8.974 4.269 -22.402 1.00 79.56 78 PHE A N 1
ATOM 593 C CA . PHE A 1 78 ? 7.702 4.223 -23.124 1.00 79.56 78 PHE A CA 1
ATOM 594 C C . PHE A 1 78 ? 7.550 5.362 -24.144 1.00 79.56 78 PHE A C 1
ATOM 596 O O . PHE A 1 78 ? 6.683 5.273 -25.011 1.00 79.56 78 PHE A O 1
ATOM 603 N N . ALA A 1 79 ? 8.357 6.425 -24.053 1.00 83.38 79 ALA A N 1
ATOM 604 C CA . ALA A 1 79 ? 8.320 7.543 -24.992 1.00 83.38 79 ALA A CA 1
ATOM 605 C C . ALA A 1 79 ? 9.096 7.248 -26.287 1.00 83.38 79 ALA A C 1
ATOM 607 O O . ALA A 1 79 ? 8.720 7.751 -27.347 1.00 83.38 79 ALA A O 1
ATOM 608 N N . ASP A 1 80 ? 10.138 6.414 -26.221 1.00 83.00 80 ASP A N 1
ATOM 609 C CA . ASP A 1 80 ? 10.928 5.987 -27.381 1.00 83.00 80 ASP A CA 1
ATOM 610 C C . ASP A 1 80 ? 11.283 4.485 -27.310 1.00 83.00 80 ASP A C 1
ATOM 612 O O . ASP A 1 80 ? 12.417 4.120 -26.987 1.00 83.00 80 ASP A O 1
ATOM 616 N N . PRO A 1 81 ? 10.334 3.586 -27.639 1.00 79.06 81 PRO A N 1
ATOM 617 C CA . PRO A 1 81 ? 10.527 2.139 -27.504 1.00 79.06 81 PRO A CA 1
ATOM 618 C C . PRO A 1 81 ? 11.599 1.562 -28.444 1.00 79.06 81 PRO A C 1
ATOM 620 O O . PRO A 1 81 ? 12.144 0.495 -28.171 1.00 79.06 81 PRO A O 1
ATOM 623 N N . GLU A 1 82 ? 11.909 2.239 -29.556 1.00 81.81 82 GLU A N 1
ATOM 624 C CA . GLU A 1 82 ? 12.910 1.791 -30.539 1.00 81.81 82 GLU A CA 1
ATOM 625 C C . GLU A 1 82 ? 14.245 2.558 -30.422 1.00 81.81 82 GLU A C 1
ATOM 627 O O . GLU A 1 82 ? 15.223 2.254 -31.123 1.00 81.81 82 GLU A O 1
ATOM 632 N N . GLY A 1 83 ? 14.312 3.570 -29.550 1.00 85.12 83 GLY A N 1
ATOM 633 C CA . GLY A 1 83 ? 15.441 4.500 -29.487 1.00 85.12 83 GLY A CA 1
ATOM 634 C C . GLY A 1 83 ? 15.607 5.308 -30.783 1.00 85.12 83 GLY A C 1
ATOM 635 O O . GLY A 1 83 ? 16.727 5.680 -31.149 1.00 85.12 83 GLY A O 1
ATOM 636 N N . ALA A 1 84 ? 14.532 5.493 -31.554 1.00 88.88 84 ALA A N 1
ATOM 637 C CA . ALA A 1 84 ? 14.563 6.108 -32.876 1.00 88.88 84 ALA A CA 1
ATOM 638 C C . ALA A 1 84 ? 14.911 7.599 -32.803 1.00 88.88 84 ALA A C 1
ATOM 640 O O . ALA A 1 84 ? 15.609 8.107 -33.687 1.00 88.88 84 ALA A O 1
ATOM 641 N N . LEU A 1 85 ? 14.474 8.293 -31.747 1.00 87.44 85 LEU A N 1
ATOM 642 C CA . LEU A 1 85 ? 14.812 9.695 -31.520 1.00 87.44 85 LEU A CA 1
ATOM 643 C C . LEU A 1 85 ? 16.303 9.836 -31.219 1.00 87.44 85 LEU A C 1
ATOM 645 O O . LEU A 1 85 ? 16.970 10.666 -31.836 1.00 87.44 85 LEU A O 1
ATOM 649 N N . ALA A 1 86 ? 16.845 8.977 -30.352 1.00 88.62 86 ALA A N 1
ATOM 650 C CA . ALA A 1 86 ? 18.276 8.957 -30.055 1.00 88.62 86 ALA A CA 1
ATOM 651 C C . ALA A 1 86 ? 19.116 8.673 -31.315 1.00 88.62 86 ALA A C 1
ATOM 653 O O . ALA A 1 86 ? 20.063 9.405 -31.609 1.00 88.62 86 ALA A O 1
ATOM 654 N N . LYS A 1 87 ? 18.733 7.664 -32.113 1.00 90.50 87 LYS A N 1
ATOM 655 C CA . LYS A 1 87 ? 19.394 7.326 -33.389 1.00 90.50 87 LYS A CA 1
ATOM 656 C C . LYS A 1 87 ? 19.353 8.487 -34.382 1.00 90.50 87 LYS A C 1
ATOM 658 O O . LYS A 1 87 ? 20.375 8.815 -34.982 1.00 90.50 87 LYS A O 1
ATOM 663 N N . ARG A 1 88 ? 18.189 9.123 -34.547 1.00 91.81 88 ARG A N 1
ATOM 664 C CA . ARG A 1 88 ? 18.016 10.262 -35.458 1.00 91.81 88 ARG A CA 1
ATOM 665 C C . ARG A 1 88 ? 18.865 11.450 -35.024 1.00 91.81 88 ARG A C 1
ATOM 667 O O . ARG A 1 88 ? 19.535 12.034 -35.868 1.00 91.81 88 ARG A O 1
ATOM 674 N N . LEU A 1 89 ? 18.875 11.772 -33.732 1.00 91.31 89 LEU A N 1
ATOM 675 C CA . LEU A 1 89 ? 19.677 12.870 -33.202 1.00 91.31 89 LEU A CA 1
ATOM 676 C C . LEU A 1 89 ? 21.172 12.620 -33.438 1.00 91.31 89 LEU A C 1
ATOM 678 O O . LEU A 1 89 ? 21.856 13.491 -33.964 1.00 91.31 89 LEU A O 1
ATOM 682 N N . LEU A 1 90 ? 21.668 11.413 -33.142 1.00 90.62 90 LEU A N 1
ATOM 683 C CA . LEU A 1 90 ? 23.057 11.035 -33.428 1.00 90.62 90 LEU A CA 1
ATOM 684 C C . LEU A 1 90 ? 23.391 11.161 -34.921 1.00 90.62 90 LEU A C 1
ATOM 686 O O . LEU A 1 90 ? 24.436 11.699 -35.278 1.00 90.62 90 LEU A O 1
ATOM 690 N N . GLN A 1 91 ? 22.489 10.724 -35.800 1.00 92.81 91 GLN A N 1
ATOM 691 C CA . GLN A 1 91 ? 22.680 10.828 -37.245 1.00 92.81 91 GLN A CA 1
ATOM 692 C C . GLN A 1 91 ? 22.702 12.286 -37.726 1.00 92.81 91 GLN A C 1
ATOM 694 O O . GLN A 1 91 ? 23.545 12.647 -38.543 1.00 92.81 91 GLN A O 1
ATOM 699 N N . GLN A 1 92 ? 21.818 13.138 -37.201 1.00 91.31 92 GLN A N 1
ATOM 700 C CA . GLN A 1 92 ? 21.799 14.571 -37.505 1.00 91.31 92 GLN A CA 1
ATOM 701 C C . GLN A 1 92 ? 23.092 15.263 -37.055 1.00 91.31 92 GLN A C 1
ATOM 703 O O . GLN A 1 92 ? 23.619 16.105 -37.779 1.00 91.31 92 GLN A O 1
ATOM 708 N N . LEU A 1 93 ? 23.641 14.866 -35.903 1.00 90.44 93 LEU A N 1
ATOM 709 C CA . LEU A 1 93 ? 24.922 15.372 -35.411 1.00 90.44 93 LEU A CA 1
ATOM 710 C C . LEU A 1 93 ? 26.102 14.937 -36.287 1.00 90.44 93 LEU A C 1
ATOM 712 O O . LEU A 1 93 ? 26.985 15.749 -36.547 1.00 90.44 93 LEU A O 1
ATOM 716 N N . GLU A 1 94 ? 26.118 13.698 -36.784 1.00 89.56 94 GLU A N 1
ATOM 717 C CA . GLU A 1 94 ? 27.154 13.234 -37.719 1.00 89.56 94 GLU A CA 1
ATOM 718 C C . GLU A 1 94 ? 27.080 13.960 -39.072 1.00 89.56 94 GLU A C 1
ATOM 720 O O . GLU A 1 94 ? 28.111 14.361 -39.614 1.00 89.56 94 GLU A O 1
ATOM 725 N N . VAL A 1 95 ? 25.875 14.222 -39.591 1.00 87.25 95 VAL A N 1
ATOM 726 C CA . VAL A 1 95 ? 25.687 15.016 -40.820 1.00 87.25 95 VAL A CA 1
ATOM 727 C C . VAL A 1 95 ? 26.200 16.448 -40.635 1.00 87.25 95 VAL A C 1
ATOM 729 O O . VAL A 1 95 ? 26.990 16.915 -41.454 1.00 87.25 95 VAL A O 1
ATOM 732 N N . ALA A 1 96 ? 25.836 17.103 -39.529 1.00 81.19 96 ALA A N 1
ATOM 733 C CA . ALA A 1 96 ? 26.314 18.445 -39.181 1.00 81.19 96 ALA A CA 1
ATOM 734 C C . ALA A 1 96 ? 27.830 18.494 -38.874 1.00 81.19 96 ALA A C 1
ATOM 736 O O . ALA A 1 96 ? 28.467 19.548 -38.939 1.00 81.19 96 ALA A O 1
ATOM 737 N N . LYS A 1 97 ? 28.436 17.349 -38.526 1.00 81.81 97 LYS A N 1
ATOM 738 C CA . LYS A 1 97 ? 29.886 17.200 -38.326 1.00 81.81 97 LYS A CA 1
ATOM 739 C C . LYS A 1 97 ? 30.629 17.048 -39.657 1.00 81.81 97 LYS A C 1
ATOM 741 O O . LYS A 1 97 ? 31.698 17.633 -39.816 1.00 81.81 97 LYS A O 1
ATOM 746 N N . CYS A 1 98 ? 30.064 16.324 -40.627 1.00 63.22 98 CYS A N 1
ATOM 747 C CA . CYS A 1 98 ? 30.628 16.168 -41.974 1.00 63.22 98 CYS A CA 1
ATOM 748 C C . CYS A 1 98 ? 30.531 17.433 -42.847 1.00 63.22 98 CYS A C 1
ATOM 750 O O . CYS A 1 98 ? 31.326 17.576 -43.775 1.00 63.22 98 CYS A O 1
ATOM 752 N N . SER A 1 99 ? 29.626 18.371 -42.554 1.00 59.09 99 SER A N 1
ATOM 753 C CA . SER A 1 99 ? 29.509 19.649 -43.277 1.00 59.09 99 SER A CA 1
ATOM 754 C C . SER A 1 99 ? 30.570 20.701 -42.890 1.00 59.09 99 SER A C 1
ATOM 756 O O . SER A 1 99 ? 30.645 21.754 -43.526 1.00 59.09 99 SER A O 1
ATOM 758 N N . LYS A 1 100 ? 31.459 20.426 -41.917 1.00 52.09 100 LYS A N 1
ATOM 759 C CA . LYS A 1 100 ? 32.537 21.336 -41.473 1.00 52.09 100 LYS A CA 1
ATOM 760 C C . LYS A 1 100 ? 33.938 20.878 -41.896 1.00 52.09 100 LYS A C 1
ATOM 762 O O . LYS A 1 100 ? 34.713 20.347 -41.105 1.00 52.09 100 LYS A O 1
ATOM 767 N N . GLY A 1 101 ? 34.304 21.190 -43.136 1.00 46.06 101 GLY A N 1
ATOM 768 C CA . GLY A 1 101 ? 35.700 21.344 -43.550 1.00 46.06 101 GLY A CA 1
ATOM 769 C C . GLY A 1 101 ? 36.092 22.826 -43.596 1.00 46.06 101 GLY A C 1
ATOM 770 O O . GLY A 1 101 ? 35.654 23.534 -44.496 1.00 46.06 101 GLY A O 1
ATOM 771 N N . GLY A 1 102 ? 36.926 23.290 -42.652 1.00 35.97 102 GLY A N 1
ATOM 772 C CA . GLY A 1 102 ? 37.626 24.587 -42.729 1.00 35.97 102 GLY A CA 1
ATOM 773 C C . GLY A 1 102 ? 37.803 25.324 -41.385 1.00 35.97 102 GLY A C 1
ATOM 774 O O . GLY A 1 102 ? 36.803 25.652 -40.748 1.00 35.97 102 GLY A O 1
ATOM 775 N N . PRO A 1 103 ? 39.042 25.634 -40.938 1.00 50.56 103 PRO A N 1
ATOM 776 C CA . PRO A 1 103 ? 39.293 26.439 -39.743 1.00 50.56 103 PRO A CA 1
ATOM 777 C C . PRO A 1 103 ? 39.269 27.938 -40.086 1.00 50.56 103 PRO A C 1
ATOM 779 O O . PRO A 1 103 ? 39.924 28.372 -41.032 1.00 50.56 103 PRO A O 1
ATOM 782 N N . GLY A 1 104 ? 38.570 28.763 -39.302 1.00 41.75 104 GLY A N 1
ATOM 783 C CA . GLY A 1 104 ? 38.551 30.210 -39.540 1.00 41.75 104 GLY A CA 1
ATOM 784 C C . GLY A 1 104 ? 37.900 31.035 -38.429 1.00 41.75 104 GLY A C 1
ATOM 785 O O . GLY A 1 104 ? 36.683 31.118 -38.365 1.00 41.75 104 GLY A O 1
ATOM 786 N N . LYS A 1 105 ? 38.758 31.616 -37.575 1.00 41.34 105 LYS A N 1
ATOM 787 C CA . LYS A 1 105 ? 38.658 32.846 -36.749 1.00 41.34 105 LYS A CA 1
ATOM 788 C C . LYS A 1 105 ? 37.277 33.498 -36.482 1.00 41.34 105 LYS A C 1
ATOM 790 O O . LYS A 1 105 ? 36.554 33.874 -37.393 1.00 41.34 105 LYS A O 1
ATOM 795 N N . SER A 1 106 ? 37.020 33.797 -35.206 1.00 38.28 106 SER A N 1
ATOM 796 C CA . SER A 1 106 ? 36.003 34.737 -34.682 1.00 38.28 106 SER A CA 1
ATOM 797 C C . SER A 1 106 ? 36.433 36.224 -34.802 1.00 38.28 106 SER A C 1
ATOM 799 O O . SER A 1 106 ? 37.622 36.459 -35.037 1.00 38.28 106 SER A O 1
ATOM 801 N N . PRO A 1 107 ? 35.603 37.243 -34.438 1.00 64.44 107 PRO A N 1
ATOM 802 C CA . PRO A 1 107 ? 34.162 37.556 -34.687 1.00 64.44 107 PRO A CA 1
ATOM 803 C C . PRO A 1 107 ? 33.994 38.999 -35.322 1.00 64.44 107 PRO A C 1
ATOM 805 O O . PRO A 1 107 ? 35.038 39.638 -35.475 1.00 64.44 107 PRO A O 1
ATOM 808 N N . PRO A 1 108 ? 32.805 39.582 -35.710 1.00 49.75 108 PRO A N 1
ATOM 809 C CA . PRO A 1 108 ? 31.685 39.995 -34.815 1.00 49.75 108 PRO A CA 1
ATOM 810 C C . PRO A 1 108 ? 30.217 40.076 -35.382 1.00 49.75 108 PRO A C 1
ATOM 812 O O . PRO A 1 108 ? 29.985 40.358 -36.548 1.00 49.75 108 PRO A O 1
ATOM 815 N N . LYS A 1 109 ? 29.237 39.971 -34.456 1.00 37.53 109 LYS A N 1
ATOM 816 C CA . LYS A 1 109 ? 27.918 40.673 -34.340 1.00 37.53 109 LYS A CA 1
ATOM 817 C C . LYS A 1 109 ? 26.759 40.437 -35.357 1.00 37.53 109 LYS A C 1
ATOM 819 O O . LYS A 1 109 ? 26.804 40.910 -36.482 1.00 37.53 109 LYS A O 1
ATOM 824 N N . GLY A 1 110 ? 25.622 39.930 -34.842 1.00 37.66 110 GLY A N 1
ATOM 825 C CA . GLY A 1 110 ? 24.248 40.125 -35.374 1.00 37.66 110 GLY A CA 1
ATOM 826 C C . GLY A 1 110 ? 23.529 38.853 -35.875 1.00 37.66 110 GLY A C 1
ATOM 827 O O . GLY A 1 110 ? 24.192 38.005 -36.463 1.00 37.66 110 GLY A O 1
ATOM 828 N N . PRO A 1 111 ? 22.202 38.682 -35.645 1.00 52.34 111 PRO A N 1
ATOM 829 C CA . PRO A 1 111 ? 21.518 37.405 -35.837 1.00 52.34 111 PRO A CA 1
ATOM 830 C C . PRO A 1 111 ? 21.083 37.220 -37.296 1.00 52.34 111 PRO A C 1
ATOM 832 O O . PRO A 1 111 ? 20.162 37.875 -37.776 1.00 52.34 111 PRO A O 1
ATOM 835 N N . ALA A 1 112 ? 21.726 36.287 -37.986 1.00 42.00 112 ALA A N 1
ATOM 836 C CA . ALA A 1 112 ? 21.185 35.639 -39.174 1.00 42.00 112 ALA A CA 1
ATOM 837 C C . ALA A 1 112 ? 21.005 34.151 -38.839 1.00 42.00 112 ALA A C 1
ATOM 839 O O . ALA A 1 112 ? 21.849 33.600 -38.125 1.00 42.00 112 ALA A O 1
ATOM 840 N N . PRO A 1 113 ? 19.926 33.495 -39.302 1.00 50.69 113 PRO A N 1
ATOM 841 C CA . PRO A 1 113 ? 19.691 32.092 -39.015 1.00 50.69 113 PRO A CA 1
ATOM 842 C C . PRO A 1 113 ? 20.736 31.282 -39.780 1.00 50.69 113 PRO A C 1
ATOM 844 O O . PRO A 1 113 ? 20.574 30.971 -40.958 1.00 50.69 113 PRO A O 1
ATOM 847 N N . ALA A 1 114 ? 21.850 30.977 -39.118 1.00 48.28 114 ALA A N 1
ATOM 848 C CA . ALA A 1 114 ? 22.754 29.945 -39.578 1.00 48.28 114 ALA A CA 1
ATOM 849 C C . ALA A 1 114 ? 21.978 28.632 -39.464 1.00 48.28 114 ALA A C 1
ATOM 851 O O . ALA A 1 114 ? 21.848 28.070 -38.381 1.00 48.28 114 ALA A O 1
ATOM 852 N N . ALA A 1 115 ? 21.417 28.187 -40.586 1.00 58.09 115 ALA A N 1
ATOM 853 C CA . ALA A 1 115 ? 20.567 27.005 -40.694 1.00 58.09 115 ALA A CA 1
ATOM 854 C C . ALA A 1 115 ? 21.275 25.681 -40.329 1.00 58.09 115 ALA A C 1
ATOM 856 O O . ALA A 1 115 ? 20.666 24.625 -40.441 1.00 58.09 115 ALA A O 1
ATOM 857 N N . ASP A 1 116 ? 22.534 25.732 -39.880 1.00 63.72 116 ASP A N 1
ATOM 858 C CA . ASP A 1 116 ? 23.353 24.566 -39.538 1.00 63.72 116 ASP A CA 1
ATOM 859 C C . ASP A 1 116 ? 24.208 24.812 -38.272 1.00 63.72 116 ASP A C 1
ATOM 861 O O . ASP A 1 116 ? 25.397 24.491 -38.201 1.00 63.72 116 ASP A O 1
ATOM 865 N N . ALA A 1 117 ? 23.632 25.481 -37.265 1.00 73.75 117 ALA A N 1
ATOM 866 C CA . ALA A 1 117 ? 24.248 25.647 -35.948 1.00 73.75 117 ALA A CA 1
ATOM 867 C C . ALA A 1 117 ? 23.626 24.671 -34.937 1.00 73.75 117 ALA A C 1
ATOM 869 O O . ALA A 1 117 ? 22.428 24.720 -34.670 1.00 73.75 117 ALA A O 1
ATOM 870 N N . VAL A 1 118 ? 24.452 23.795 -34.355 1.00 84.62 118 VAL A N 1
ATOM 871 C CA . VAL A 1 118 ? 24.043 22.880 -33.280 1.00 84.62 118 VAL A CA 1
ATOM 872 C C . VAL A 1 118 ? 24.286 23.559 -31.931 1.00 84.62 118 VAL A C 1
ATOM 874 O O . VAL A 1 118 ? 25.436 23.797 -31.556 1.00 84.62 118 VAL A O 1
ATOM 877 N N . THR A 1 119 ? 23.212 23.851 -31.198 1.00 89.94 119 THR A N 1
ATOM 878 C CA . THR A 1 119 ? 23.267 24.425 -29.846 1.00 89.94 119 THR A CA 1
ATOM 879 C C . THR A 1 119 ? 22.941 23.343 -28.821 1.00 89.94 119 THR A C 1
ATOM 881 O O . THR A 1 119 ? 21.848 22.783 -28.841 1.00 89.94 119 THR A O 1
ATOM 884 N N . PHE A 1 120 ? 23.879 23.054 -27.917 1.00 88.44 120 PHE A N 1
ATOM 885 C CA . PHE A 1 120 ? 23.651 22.178 -26.767 1.00 88.44 120 PHE A CA 1
ATOM 886 C C . PHE A 1 120 ? 23.513 23.029 -25.507 1.00 88.44 120 PHE A C 1
ATOM 888 O O . PHE A 1 120 ? 24.483 23.642 -25.063 1.00 88.44 120 PHE A O 1
ATOM 895 N N . GLU A 1 121 ? 22.318 23.056 -24.924 1.00 92.06 121 GLU A N 1
ATOM 896 C CA . GLU A 1 121 ? 22.063 23.720 -23.645 1.00 92.06 121 GLU A CA 1
ATOM 897 C C . GLU A 1 121 ? 21.996 22.664 -22.539 1.00 92.06 121 GLU A C 1
ATOM 899 O O . GLU A 1 121 ? 21.082 21.843 -22.495 1.00 92.06 121 GLU A O 1
ATOM 904 N N . LEU A 1 122 ? 22.994 22.661 -21.654 1.00 86.81 122 LEU A N 1
ATOM 905 C CA . LEU A 1 122 ? 23.055 21.756 -20.509 1.00 86.81 122 LEU A CA 1
ATOM 906 C C . LEU A 1 122 ? 22.701 22.526 -19.234 1.00 86.81 122 LEU A C 1
ATOM 908 O O . LEU A 1 122 ? 23.498 23.325 -18.744 1.00 86.81 122 LEU A O 1
ATOM 912 N N . TYR A 1 123 ? 21.526 22.255 -18.672 1.00 83.75 123 TYR A N 1
ATOM 913 C CA . TYR A 1 123 ? 21.160 22.721 -17.336 1.00 83.75 123 TYR A CA 1
ATOM 914 C C . TYR A 1 123 ? 21.408 21.592 -16.328 1.00 83.75 123 TYR A C 1
ATOM 916 O O . TYR A 1 123 ? 20.631 20.644 -16.243 1.00 83.75 123 TYR A O 1
ATOM 924 N N . TRP A 1 124 ? 22.513 21.666 -15.580 1.00 78.50 124 TRP A N 1
ATOM 925 C CA . TRP A 1 124 ? 22.888 20.662 -14.576 1.00 78.50 124 TRP A CA 1
ATOM 926 C C . TRP A 1 124 ? 23.483 21.305 -13.317 1.00 78.50 124 TRP A C 1
ATOM 928 O O . TRP A 1 124 ? 24.163 22.327 -13.412 1.00 78.50 124 TRP A O 1
ATOM 938 N N . ARG A 1 125 ? 23.262 20.699 -12.135 1.00 84.31 125 ARG A N 1
ATOM 939 C CA . ARG A 1 125 ? 23.852 21.122 -10.845 1.00 84.31 125 ARG A CA 1
ATOM 940 C C . ARG A 1 125 ? 24.744 20.019 -10.244 1.00 84.31 125 ARG A C 1
ATOM 942 O O . ARG A 1 125 ? 24.296 19.291 -9.358 1.00 84.31 125 ARG A O 1
ATOM 949 N N . PRO A 1 126 ? 26.014 19.918 -10.673 1.00 79.56 126 PRO A N 1
ATOM 950 C CA . PRO A 1 126 ? 26.919 18.852 -10.240 1.00 79.56 126 PRO A CA 1
ATOM 951 C C . PRO A 1 126 ? 27.188 18.850 -8.730 1.00 79.56 126 PRO A C 1
ATOM 953 O O . PRO A 1 126 ? 27.310 17.791 -8.126 1.00 79.56 126 PRO A O 1
ATOM 956 N N . GLU A 1 127 ? 27.266 20.027 -8.103 1.00 80.06 127 GLU A N 1
ATOM 957 C CA . GLU A 1 127 ? 27.585 20.146 -6.675 1.00 80.06 127 GLU A CA 1
ATOM 958 C C . GLU A 1 127 ? 26.497 19.520 -5.787 1.00 80.06 127 GLU A C 1
ATOM 960 O O . GLU A 1 127 ? 26.802 18.795 -4.842 1.00 80.06 127 GLU A O 1
ATOM 965 N N . GLN A 1 128 ? 25.223 19.741 -6.130 1.00 79.69 128 GLN A N 1
ATOM 966 C CA . GLN A 1 128 ? 24.080 19.228 -5.372 1.00 79.69 128 GLN A CA 1
ATOM 967 C C . GLN A 1 128 ? 23.998 17.701 -5.445 1.00 79.69 128 GLN A C 1
ATOM 969 O O . GLN A 1 128 ? 23.696 17.039 -4.452 1.00 79.69 128 GLN A O 1
ATOM 974 N N . GLU A 1 129 ? 24.297 17.137 -6.610 1.00 78.19 129 GLU A N 1
ATOM 975 C CA . GLU A 1 129 ? 24.268 15.699 -6.825 1.00 78.19 129 GLU A CA 1
ATOM 976 C C . GLU A 1 129 ? 25.504 15.003 -6.235 1.00 78.19 129 GLU A C 1
ATOM 978 O O . GLU A 1 129 ? 25.367 13.976 -5.575 1.00 78.19 129 GLU A O 1
ATOM 983 N N . HIS A 1 130 ? 26.697 15.596 -6.366 1.00 81.31 130 HIS A N 1
ATOM 984 C CA . HIS A 1 130 ? 27.915 15.113 -5.710 1.00 81.31 130 HIS A CA 1
ATOM 985 C C . HIS A 1 130 ? 27.775 15.136 -4.182 1.00 81.31 130 HIS A C 1
ATOM 987 O O . HIS A 1 130 ? 28.166 14.181 -3.504 1.00 81.31 130 HIS A O 1
ATOM 993 N N . PHE A 1 131 ? 27.162 16.190 -3.632 1.00 76.69 131 PHE A N 1
ATOM 994 C CA . PHE A 1 131 ? 26.828 16.265 -2.214 1.00 76.69 131 PHE A CA 1
ATOM 995 C C . PHE A 1 131 ? 25.796 15.202 -1.822 1.00 76.69 131 PHE A C 1
ATOM 997 O O . PHE A 1 131 ? 25.993 14.510 -0.826 1.00 76.69 131 PHE A O 1
ATOM 1004 N N . ALA A 1 132 ? 24.739 15.000 -2.616 1.00 81.19 132 ALA A N 1
ATOM 1005 C CA . ALA A 1 132 ? 23.729 13.972 -2.359 1.00 81.19 132 ALA A CA 1
ATOM 1006 C C . ALA A 1 132 ? 24.308 12.543 -2.409 1.00 81.19 132 ALA A C 1
ATOM 1008 O O . ALA A 1 132 ? 24.002 11.723 -1.543 1.00 81.19 132 ALA A O 1
ATOM 1009 N N . GLN A 1 133 ? 25.187 12.254 -3.373 1.00 79.62 133 GLN A N 1
ATOM 1010 C CA . GLN A 1 133 ? 25.918 10.989 -3.507 1.00 79.62 133 GLN A CA 1
ATOM 1011 C C . GLN A 1 133 ? 26.849 10.762 -2.306 1.00 79.62 133 GLN A C 1
ATOM 1013 O O . GLN A 1 133 ? 26.777 9.726 -1.642 1.00 79.62 133 GLN A O 1
ATOM 1018 N N . SER A 1 134 ? 27.665 11.765 -1.968 1.00 77.25 134 SER A N 1
ATOM 1019 C CA . SER A 1 134 ? 28.602 11.710 -0.838 1.00 77.25 134 SER A CA 1
ATOM 1020 C C . SER A 1 134 ? 27.878 11.565 0.502 1.00 77.25 134 SER A C 1
ATOM 1022 O O . SER A 1 134 ? 28.305 10.793 1.361 1.00 77.25 134 SER A O 1
ATOM 1024 N N . ALA A 1 135 ? 26.744 12.248 0.676 1.00 75.88 135 ALA A N 1
ATOM 1025 C CA . ALA A 1 135 ? 25.898 12.123 1.856 1.00 75.88 135 ALA A CA 1
ATOM 1026 C C . ALA A 1 135 ? 25.257 10.730 1.953 1.00 75.88 135 ALA A C 1
ATOM 1028 O O . ALA A 1 135 ? 25.273 10.132 3.027 1.00 75.88 135 ALA A O 1
ATOM 1029 N N . LYS A 1 136 ? 24.753 10.172 0.841 1.00 80.69 136 LYS A N 1
ATOM 1030 C CA . LYS A 1 136 ? 24.154 8.826 0.795 1.00 80.69 136 LYS A CA 1
ATOM 1031 C C . LYS A 1 136 ? 25.174 7.731 1.135 1.00 80.69 136 LYS A C 1
ATOM 1033 O O . LYS A 1 136 ? 24.861 6.829 1.910 1.00 80.69 136 LYS A O 1
ATOM 1038 N N . VAL A 1 137 ? 26.409 7.845 0.639 1.00 77.38 137 VAL A N 1
ATOM 1039 C CA . VAL A 1 137 ? 27.512 6.911 0.946 1.00 77.38 137 VAL A CA 1
ATOM 1040 C C . VAL A 1 137 ? 28.022 7.087 2.386 1.00 77.38 137 VAL A C 1
ATOM 1042 O O . VAL A 1 137 ? 28.230 6.103 3.094 1.00 77.38 137 VAL A O 1
ATOM 1045 N N . SER A 1 138 ? 28.149 8.327 2.872 1.00 69.81 138 SER A N 1
ATOM 1046 C CA . SER A 1 138 ? 28.561 8.622 4.257 1.00 69.81 138 SER A CA 1
ATOM 1047 C C . SER A 1 138 ? 27.500 8.246 5.306 1.00 69.81 138 SER A C 1
ATOM 1049 O O . SER A 1 138 ? 27.825 7.961 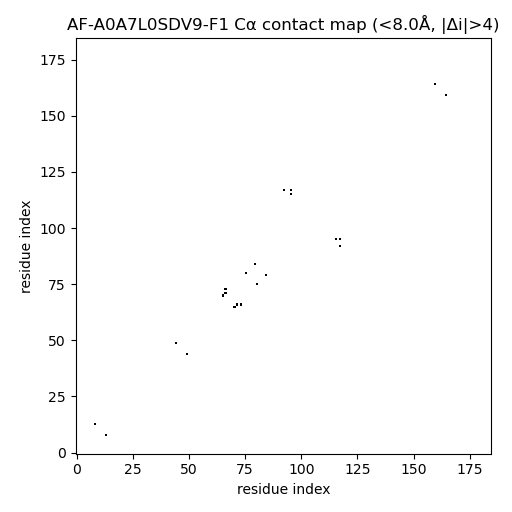6.462 1.00 69.81 138 SER A O 1
ATOM 1051 N N . ALA A 1 139 ? 26.219 8.231 4.932 1.00 57.62 139 ALA A N 1
ATOM 1052 C CA . ALA A 1 139 ? 25.136 7.741 5.781 1.00 57.62 139 ALA A CA 1
ATOM 1053 C C . ALA A 1 139 ? 25.075 6.202 5.801 1.00 57.62 139 ALA A C 1
ATOM 1055 O O . ALA A 1 139 ? 24.919 5.622 6.873 1.00 57.62 139 ALA A O 1
ATOM 1056 N N . GLY A 1 140 ? 25.280 5.537 4.656 1.00 54.44 140 GLY A N 1
ATOM 1057 C CA . GLY A 1 140 ? 25.304 4.070 4.553 1.00 54.44 140 GLY A CA 1
ATOM 1058 C C . GLY A 1 140 ? 26.493 3.391 5.251 1.00 54.44 140 GLY A C 1
ATOM 1059 O O . GLY A 1 140 ? 26.399 2.226 5.624 1.00 54.44 140 GLY A O 1
ATOM 1060 N N . GLY A 1 141 ? 27.591 4.118 5.491 1.00 47.38 141 GLY A N 1
ATOM 1061 C CA . GLY A 1 141 ? 28.769 3.624 6.220 1.00 47.38 141 GLY A CA 1
ATOM 1062 C C . GLY A 1 141 ? 28.651 3.625 7.752 1.00 47.38 141 GLY A C 1
ATOM 1063 O O . GLY A 1 141 ? 29.558 3.156 8.435 1.00 47.38 141 GLY A O 1
ATOM 1064 N N . ARG A 1 142 ? 27.548 4.127 8.326 1.00 48.91 142 ARG A N 1
ATOM 1065 C CA . ARG A 1 142 ? 27.333 4.213 9.787 1.00 48.91 142 ARG A CA 1
ATOM 1066 C C . ARG A 1 142 ? 26.615 2.997 10.394 1.00 48.91 142 ARG A C 1
ATOM 1068 O O . ARG A 1 142 ? 25.955 3.118 11.418 1.00 48.91 142 ARG A O 1
ATOM 1075 N N . GLY A 1 143 ? 26.759 1.822 9.779 1.00 50.47 143 GLY A N 1
ATOM 1076 C CA . GLY A 1 143 ? 26.214 0.553 10.283 1.00 50.47 143 GLY A CA 1
ATOM 1077 C C . GLY A 1 143 ? 27.193 -0.332 11.066 1.00 50.47 143 GLY A C 1
ATOM 1078 O O . GLY A 1 143 ? 26.768 -1.341 11.616 1.00 50.47 143 GLY A O 1
ATOM 1079 N N . ALA A 1 144 ? 28.488 -0.002 11.131 1.00 50.88 144 ALA A N 1
ATOM 1080 C CA . ALA A 1 144 ? 29.475 -0.867 11.784 1.00 50.88 144 ALA A CA 1
ATOM 1081 C C . ALA A 1 144 ? 30.686 -0.086 12.322 1.00 50.88 144 ALA A C 1
ATOM 1083 O O . ALA A 1 144 ? 31.755 -0.085 11.721 1.00 50.88 144 ALA A O 1
ATOM 1084 N N . ALA A 1 145 ? 30.535 0.576 13.470 1.00 39.06 145 ALA A N 1
ATOM 1085 C CA . ALA A 1 145 ? 31.670 0.928 14.325 1.00 39.06 145 ALA A CA 1
ATOM 1086 C C . ALA A 1 145 ? 31.206 1.076 15.788 1.00 39.06 145 ALA A C 1
ATOM 1088 O O . ALA A 1 145 ? 30.127 1.624 16.027 1.00 39.06 145 ALA A O 1
ATOM 1089 N N . PRO A 1 146 ? 31.982 0.561 16.761 1.00 44.44 146 PRO A N 1
ATOM 1090 C CA . PRO A 1 146 ? 31.578 0.455 18.160 1.00 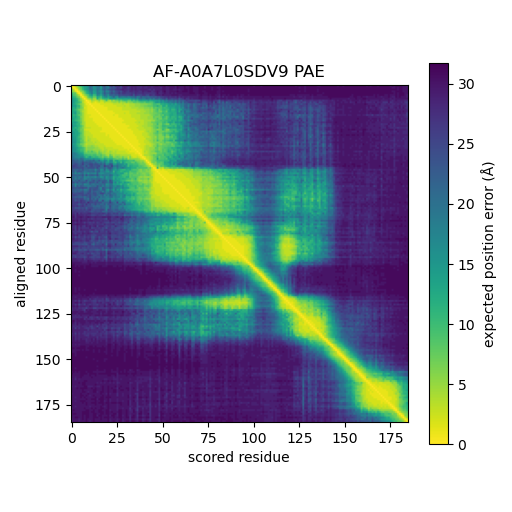44.44 146 PRO A CA 1
ATOM 1091 C C . PRO A 1 146 ? 31.427 1.825 18.833 1.00 44.44 146 PRO A C 1
ATOM 1093 O O . PRO A 1 146 ? 32.136 2.781 18.521 1.00 44.44 146 PRO A O 1
ATOM 1096 N N . ALA A 1 147 ? 30.483 1.889 19.773 1.00 41.41 147 ALA A N 1
ATOM 1097 C CA . ALA A 1 147 ? 30.090 3.080 20.516 1.00 41.41 147 ALA A CA 1
ATOM 1098 C C . ALA A 1 147 ? 31.279 3.828 21.166 1.00 41.41 147 ALA A C 1
ATOM 1100 O O . ALA A 1 147 ? 32.085 3.197 21.854 1.00 41.41 147 ALA A O 1
ATOM 1101 N N . PRO A 1 148 ? 31.360 5.168 21.042 1.00 44.44 148 PRO A N 1
ATOM 1102 C CA . PRO A 1 148 ? 32.251 5.983 21.860 1.00 44.44 148 PRO A CA 1
ATOM 1103 C C . PRO A 1 148 ? 31.613 6.332 23.223 1.00 44.44 148 PRO A C 1
ATOM 1105 O O . PRO A 1 148 ? 30.384 6.325 23.364 1.00 44.44 148 PRO A O 1
ATOM 1108 N N . PRO A 1 149 ? 32.432 6.624 24.253 1.00 44.25 149 PRO A N 1
ATOM 1109 C CA . PRO A 1 149 ? 31.970 6.784 25.624 1.00 44.25 149 PRO A CA 1
ATOM 1110 C C . PRO A 1 149 ? 31.176 8.078 25.826 1.00 44.25 149 PRO A C 1
ATOM 1112 O O . PRO A 1 149 ? 31.378 9.088 25.153 1.00 44.25 149 PRO A O 1
ATOM 1115 N N . ARG A 1 150 ? 30.272 8.018 26.810 1.00 49.81 150 ARG A N 1
ATOM 1116 C CA . ARG A 1 150 ? 29.420 9.110 27.294 1.00 49.81 150 ARG A CA 1
ATOM 1117 C C . ARG A 1 150 ? 30.230 10.394 27.515 1.00 49.81 150 ARG A C 1
ATOM 1119 O O . ARG A 1 150 ? 31.088 10.444 28.389 1.00 49.81 150 ARG A O 1
ATOM 1126 N N . GLY A 1 151 ? 29.882 11.440 26.773 1.00 40.06 151 GLY A N 1
ATOM 1127 C CA . GLY A 1 151 ? 30.346 12.806 26.987 1.00 40.06 151 GLY A CA 1
ATOM 1128 C C . GLY A 1 151 ? 29.271 13.785 26.532 1.00 40.06 151 GLY A C 1
ATOM 1129 O O . GLY A 1 151 ? 29.043 13.956 25.339 1.00 40.06 151 GLY A O 1
ATOM 1130 N N . SER A 1 152 ? 28.575 14.390 27.493 1.00 51.41 152 SER A N 1
ATOM 1131 C CA . SER A 1 152 ? 27.523 15.382 27.278 1.00 51.41 152 SER A CA 1
ATOM 1132 C C . SER A 1 152 ? 28.021 16.588 26.482 1.00 51.41 152 SER A C 1
ATOM 1134 O O . SER A 1 152 ? 28.842 17.357 26.978 1.00 51.41 152 SER A O 1
ATOM 1136 N N . ARG A 1 153 ? 27.445 16.816 25.299 1.00 42.28 153 ARG A N 1
ATOM 1137 C CA . ARG A 1 153 ? 27.282 18.151 24.709 1.00 42.28 153 ARG A CA 1
ATOM 1138 C C . ARG A 1 153 ? 25.943 18.206 23.980 1.00 42.28 153 ARG A C 1
ATOM 1140 O O . ARG A 1 153 ? 25.752 17.536 22.971 1.00 42.28 153 ARG A O 1
ATOM 1147 N N . CYS A 1 154 ? 25.018 18.991 24.526 1.00 43.06 154 CYS A N 1
ATOM 1148 C CA . CYS A 1 154 ? 23.748 19.324 23.896 1.00 43.06 154 CYS A CA 1
ATOM 1149 C C . CYS A 1 154 ? 24.032 20.083 22.595 1.00 43.06 154 CYS A C 1
ATOM 1151 O O . CYS A 1 154 ? 24.469 21.231 22.634 1.00 43.06 154 CYS A O 1
ATOM 1153 N N . LEU A 1 155 ? 23.806 19.441 21.452 1.00 42.03 155 LEU A N 1
ATOM 1154 C CA . LEU A 1 155 ? 23.695 20.137 20.178 1.00 42.03 155 LEU A CA 1
ATOM 1155 C C . LEU A 1 155 ? 22.237 20.566 20.054 1.00 42.03 155 LEU A C 1
ATOM 1157 O O . LEU A 1 155 ? 21.342 19.741 19.887 1.00 42.03 155 LEU A O 1
ATOM 1161 N N . THR A 1 156 ? 22.004 21.862 20.228 1.00 50.56 156 THR A N 1
ATOM 1162 C CA . THR A 1 156 ? 20.728 22.505 19.921 1.00 50.56 156 THR A CA 1
ATOM 1163 C C . THR A 1 156 ? 20.348 22.228 18.464 1.00 50.56 156 THR A C 1
ATOM 1165 O O . THR A 1 156 ? 21.241 22.223 17.609 1.00 50.56 156 THR A O 1
ATOM 1168 N N . PRO A 1 157 ? 19.057 22.020 18.155 1.00 53.78 157 PRO A N 1
ATOM 1169 C CA . PRO A 1 157 ? 18.611 21.854 16.777 1.00 53.78 157 PRO A CA 1
ATOM 1170 C C . PRO A 1 157 ? 18.974 23.092 15.932 1.00 53.78 157 PRO A C 1
ATOM 1172 O O . PRO A 1 157 ? 19.012 24.205 16.468 1.00 53.78 157 PRO A O 1
ATOM 1175 N N . PRO A 1 158 ? 19.270 22.919 14.630 1.00 52.12 158 PRO A N 1
ATOM 1176 C CA . PRO A 1 158 ? 19.594 24.033 13.745 1.00 52.12 158 PRO A CA 1
ATOM 1177 C C . PRO A 1 158 ? 18.407 25.000 13.657 1.00 52.12 158 PRO A C 1
ATOM 1179 O O . PRO A 1 158 ? 17.263 24.567 13.516 1.00 52.12 158 PRO A O 1
ATOM 1182 N N . SER A 1 159 ? 18.679 26.307 13.749 1.00 57.41 159 SER A N 1
ATOM 1183 C CA . SER A 1 159 ? 17.647 27.341 13.637 1.00 57.41 159 SER A CA 1
ATOM 1184 C C . SER A 1 159 ? 16.930 27.236 12.287 1.00 57.41 159 SER A C 1
ATOM 1186 O O . SER A 1 159 ? 17.613 27.078 11.267 1.00 57.41 159 SER A O 1
ATOM 1188 N N . PRO A 1 160 ? 15.594 27.369 12.242 1.00 56.88 160 PRO A N 1
ATOM 1189 C CA . PRO A 1 160 ? 14.863 27.353 10.984 1.00 56.88 160 PRO A CA 1
ATOM 1190 C C . PRO A 1 160 ? 15.339 28.495 10.068 1.00 56.88 160 PRO A C 1
ATOM 1192 O O . PRO A 1 160 ? 15.718 29.566 10.554 1.00 56.88 160 PRO A O 1
ATOM 1195 N N . PRO A 1 161 ? 15.348 28.293 8.737 1.00 62.84 161 PRO A N 1
ATOM 1196 C CA . PRO A 1 161 ? 15.696 29.346 7.790 1.00 62.84 161 PRO A CA 1
ATOM 1197 C C . PRO A 1 161 ? 14.739 30.543 7.957 1.00 62.84 161 PRO A C 1
ATOM 1199 O O . PRO A 1 161 ? 13.566 30.344 8.281 1.00 62.84 161 PRO A O 1
ATOM 1202 N N . PRO A 1 162 ? 15.188 31.787 7.704 1.00 62.09 162 PRO A N 1
ATOM 1203 C CA . PRO A 1 162 ? 14.450 33.011 8.053 1.00 62.09 162 PRO A CA 1
ATOM 1204 C C . PRO A 1 162 ? 13.051 33.110 7.421 1.00 62.09 162 PRO A C 1
ATOM 1206 O O . PRO A 1 162 ? 12.184 33.801 7.943 1.00 62.09 162 PRO A O 1
ATOM 1209 N N . GLN A 1 163 ? 12.807 32.386 6.326 1.00 60.97 163 GLN A N 1
ATOM 1210 C CA . GLN A 1 163 ? 11.497 32.317 5.676 1.00 60.97 163 GLN A CA 1
ATOM 1211 C C . GLN A 1 163 ? 10.494 31.434 6.441 1.00 60.97 163 GLN A C 1
ATOM 1213 O O . GLN A 1 163 ? 9.302 31.719 6.422 1.00 60.97 163 GLN A O 1
ATOM 1218 N N . VAL A 1 164 ? 10.959 30.395 7.145 1.00 68.69 164 VAL A N 1
ATOM 1219 C CA . VAL A 1 164 ? 10.102 29.484 7.927 1.00 68.69 164 VAL A CA 1
ATOM 1220 C C . VAL A 1 164 ? 9.680 30.133 9.243 1.00 68.69 164 VAL A C 1
ATOM 1222 O O . VAL A 1 164 ? 8.511 30.052 9.597 1.00 68.69 164 VAL A O 1
ATOM 1225 N N . ALA A 1 165 ? 10.572 30.879 9.900 1.00 70.06 165 ALA A N 1
ATOM 1226 C CA . ALA A 1 165 ? 10.227 31.628 11.112 1.00 70.06 165 ALA A CA 1
ATOM 1227 C C . ALA A 1 165 ? 9.147 32.704 10.860 1.00 70.06 165 ALA A C 1
ATOM 1229 O O . ALA A 1 165 ? 8.265 32.924 11.689 1.00 70.06 165 ALA A O 1
ATOM 1230 N N . GLU A 1 166 ? 9.180 33.357 9.692 1.00 77.19 166 GLU A N 1
ATOM 1231 C CA . GLU A 1 166 ? 8.153 34.325 9.282 1.00 77.19 166 GLU A CA 1
ATOM 1232 C C . GLU A 1 166 ? 6.809 33.638 8.977 1.00 77.19 166 GLU A C 1
ATOM 1234 O O . GLU A 1 166 ? 5.750 34.170 9.312 1.00 77.19 166 GLU A O 1
ATOM 1239 N N . LEU A 1 167 ? 6.833 32.437 8.389 1.00 76.31 167 LEU A N 1
ATOM 1240 C CA . LEU A 1 167 ? 5.625 31.647 8.134 1.00 76.31 167 LEU A CA 1
ATOM 1241 C C . LEU A 1 167 ? 5.005 31.099 9.424 1.00 76.31 167 LEU A C 1
ATOM 1243 O O . LEU A 1 167 ? 3.789 31.169 9.573 1.00 76.31 167 LEU A O 1
ATOM 1247 N N . GLU A 1 168 ? 5.812 30.631 10.377 1.00 80.50 168 GLU A N 1
ATOM 1248 C CA . GLU A 1 168 ? 5.340 30.201 11.701 1.00 80.50 168 GLU A CA 1
ATOM 1249 C C . GLU A 1 168 ? 4.697 31.360 12.464 1.00 80.50 168 GLU A C 1
ATOM 1251 O O . GLU A 1 168 ? 3.626 31.206 13.051 1.00 80.50 168 GLU A O 1
ATOM 1256 N N . LYS A 1 169 ? 5.291 32.557 12.388 1.00 82.75 169 LYS A N 1
ATOM 1257 C CA . LYS A 1 169 ? 4.707 33.763 12.978 1.00 82.75 169 LYS A CA 1
ATOM 1258 C C . LYS A 1 169 ? 3.356 34.106 12.348 1.00 82.75 169 LYS A C 1
ATOM 1260 O O . LYS A 1 169 ? 2.424 34.441 13.074 1.00 82.75 169 LYS A O 1
ATOM 1265 N N . ARG A 1 170 ? 3.230 34.002 11.021 1.00 84.94 170 ARG A N 1
ATOM 1266 C CA . ARG A 1 170 ? 1.962 34.237 10.306 1.00 84.94 170 ARG A CA 1
ATOM 1267 C C . ARG A 1 170 ? 0.910 33.181 10.628 1.00 84.94 170 ARG A C 1
ATOM 1269 O O . ARG A 1 170 ? -0.251 33.541 10.785 1.00 84.94 170 ARG A O 1
ATOM 1276 N N . LEU A 1 171 ? 1.308 31.917 10.771 1.00 84.75 171 LEU A N 1
ATOM 1277 C CA . LEU A 1 171 ? 0.418 30.830 11.175 1.00 84.75 171 LEU A CA 1
ATOM 1278 C C . LEU A 1 171 ? -0.110 31.051 12.596 1.00 84.75 171 LEU A C 1
ATOM 1280 O O . LEU A 1 171 ? -1.318 31.019 12.795 1.00 84.75 171 LEU A O 1
ATOM 1284 N N . ALA A 1 172 ? 0.762 31.394 13.548 1.00 83.50 172 ALA A N 1
ATOM 1285 C CA . ALA A 1 172 ? 0.358 31.714 14.917 1.00 83.50 172 ALA A CA 1
ATOM 1286 C C . ALA A 1 172 ? -0.583 32.932 14.981 1.00 83.50 172 ALA A C 1
ATOM 1288 O O . ALA A 1 172 ? -1.501 32.978 15.799 1.00 83.50 172 ALA A O 1
ATOM 1289 N N . GLN A 1 173 ? -0.382 33.916 14.098 1.00 81.19 173 GLN A N 1
ATOM 1290 C CA . GLN A 1 173 ? -1.261 35.080 13.990 1.00 81.19 173 GLN A CA 1
ATOM 1291 C C . GLN A 1 173 ? -2.636 34.700 13.422 1.00 81.19 173 GLN A C 1
ATOM 1293 O O . GLN A 1 173 ? -3.649 35.159 13.942 1.00 81.19 173 GLN A O 1
ATOM 1298 N N . LEU A 1 174 ? -2.680 33.814 12.420 1.00 79.75 174 LEU A N 1
ATOM 1299 C CA . LEU A 1 174 ? -3.927 33.293 11.857 1.00 79.75 174 LEU A CA 1
ATOM 1300 C C . LEU A 1 174 ? -4.686 32.422 12.865 1.00 79.75 174 LEU A C 1
ATOM 1302 O O . LEU A 1 174 ? -5.892 32.573 13.003 1.00 79.75 174 LEU A O 1
ATOM 1306 N N . GLU A 1 175 ? -3.995 31.554 13.605 1.00 78.81 175 GLU A N 1
ATOM 1307 C CA . GLU A 1 175 ? -4.597 30.718 14.652 1.00 78.81 175 GLU A CA 1
ATOM 1308 C C . GLU A 1 175 ? -5.174 31.558 15.797 1.00 78.81 175 GLU A C 1
ATOM 1310 O O . GLU A 1 175 ? -6.249 31.248 16.315 1.00 78.81 175 GLU A O 1
ATOM 1315 N N . ALA A 1 176 ? -4.501 32.650 16.171 1.00 78.50 176 ALA A N 1
ATOM 1316 C CA . ALA A 1 176 ? -5.009 33.588 17.165 1.00 78.50 176 ALA A CA 1
ATOM 1317 C C . ALA A 1 176 ? -6.250 34.341 16.664 1.00 78.50 176 ALA A C 1
ATOM 1319 O O . ALA A 1 176 ? -7.199 34.504 17.425 1.00 78.50 176 ALA A O 1
ATOM 1320 N N . THR A 1 177 ? -6.272 34.756 15.393 1.00 73.38 177 THR A N 1
ATOM 1321 C CA . THR A 1 177 ? -7.440 35.406 14.780 1.00 73.38 177 THR A CA 1
ATOM 1322 C C . THR A 1 177 ? -8.611 34.437 14.610 1.00 73.38 177 THR A C 1
ATOM 1324 O O . THR A 1 177 ? -9.738 34.798 14.917 1.00 73.38 177 THR A O 1
ATOM 1327 N N . VAL A 1 178 ? -8.361 33.188 14.209 1.00 65.94 178 VAL A N 1
ATOM 1328 C CA . VAL A 1 178 ? -9.404 32.157 14.045 1.00 65.94 178 VAL A CA 1
ATOM 1329 C C . VAL A 1 178 ? -9.997 31.727 15.392 1.00 65.94 178 VAL A C 1
ATOM 1331 O O . VAL A 1 178 ? -11.167 31.366 15.458 1.00 65.94 178 VAL A O 1
ATOM 1334 N N . ARG A 1 179 ? -9.236 31.818 16.492 1.00 62.03 179 ARG A N 1
ATOM 1335 C CA . ARG A 1 179 ? -9.770 31.623 17.854 1.00 62.03 179 ARG A CA 1
ATOM 1336 C C . ARG A 1 179 ? -10.552 32.822 18.404 1.00 62.03 179 ARG A C 1
ATOM 1338 O O . ARG A 1 179 ? -11.172 32.678 19.452 1.00 62.03 179 ARG A O 1
ATOM 1345 N N . PHE A 1 180 ? -10.515 33.973 17.735 1.00 51.88 180 PHE A N 1
ATOM 1346 C CA . PHE A 1 180 ? -11.155 35.223 18.158 1.00 51.88 180 PHE A CA 1
ATOM 1347 C C . PHE A 1 180 ? -12.190 35.728 17.138 1.00 51.88 180 PHE A C 1
ATOM 1349 O O . PHE A 1 180 ? -12.392 36.932 17.017 1.00 51.88 180 PHE A O 1
ATOM 1356 N N . GLU A 1 181 ? -12.878 34.829 16.431 1.00 53.72 181 GLU A N 1
ATOM 1357 C CA . GLU A 1 181 ? -14.219 35.134 15.918 1.00 53.72 181 GLU A CA 1
ATOM 1358 C C . GLU A 1 181 ? -15.211 34.839 17.052 1.00 53.72 181 GLU A C 1
ATOM 1360 O O . GLU A 1 181 ? -15.520 33.671 17.305 1.00 53.72 181 GLU A O 1
ATOM 1365 N N . PRO A 1 182 ? -15.680 35.846 17.812 1.00 53.56 182 PRO A N 1
ATOM 1366 C CA . PRO A 1 182 ? -16.871 35.649 18.610 1.00 53.56 182 PRO A CA 1
ATOM 1367 C C . PRO A 1 182 ? -18.029 35.387 17.641 1.00 53.56 182 PRO A C 1
ATOM 1369 O O . PRO A 1 182 ? -18.361 36.246 16.826 1.00 53.56 182 PRO A O 1
ATOM 1372 N N . GLU A 1 183 ? -18.681 34.228 17.767 1.00 51.06 183 GLU A N 1
ATOM 1373 C CA . GLU A 1 183 ? -20.109 34.114 17.466 1.00 51.06 183 GLU A CA 1
ATOM 1374 C C . GLU A 1 183 ? -20.835 35.165 18.318 1.00 51.06 183 GLU A C 1
ATOM 1376 O O . GLU A 1 183 ? -21.270 34.900 19.437 1.00 51.06 183 GLU A O 1
ATOM 1381 N N . SER A 1 184 ? -20.899 36.396 17.817 1.00 48.19 184 SER A N 1
ATOM 1382 C CA . SER A 1 184 ? -21.772 37.429 18.347 1.00 48.19 184 SER A CA 1
ATOM 1383 C C . SER A 1 184 ? -22.975 37.514 17.421 1.00 48.19 184 SER A C 1
ATOM 1385 O O . SER A 1 184 ? -22.943 38.159 16.372 1.00 48.19 184 SER A O 1
ATOM 1387 N N . GLN A 1 185 ? -24.011 36.777 17.829 1.00 40.59 185 GLN A N 1
ATOM 1388 C CA . GLN A 1 185 ? -25.403 37.211 17.704 1.00 40.59 185 GLN A CA 1
ATOM 1389 C C . GLN A 1 185 ? -25.583 38.637 18.235 1.00 40.59 185 GLN A C 1
ATOM 1391 O O . GLN A 1 185 ? -24.849 39.017 19.183 1.00 40.59 185 GLN A O 1
#

pLDDT: mean 74.79, std 18.9, range [35.97, 98.31]

Organism: Glaucidium brasilianum (NCBI:txid78217)